Protein AF-A0A2D0HBJ2-F1 (afdb_monomer_lite)

Foldseek 3Di:
DPDDDADDPVCPDLVCLLVCLVPPPVLVVLLVVLVVLLVVLLVVLVVVLVCLLVPVPVVVSLVCCLVSQLVRRVVSVLDDSVLSSVLSVVLCCCCCVVPVQSVQCNHPNLLSSLVVLLVVLVVVVVVVVVVDDPDPPPSCPPPVLCLQCVVLVVVLVVLVVLLVVLVVVLVDLQCDPDQPQDPVRDGHGPLVVLVVLLVVLCVVLVVLVVLLCQQCDDLVRPNHLNVCVVVVHDCPVSVVSNVVSCVVNVVSVVVSVVSVVSCVVSVVSVVSSVVSVVVSVVSVVCSSVSSVVSSVPDDSVRSSVSVSVSSSVSSVVSVVVSSVVSSVVVSVVVSVCCVVPVQHPVNVVVVVVVVVVVVVVVCVVVVVD

Secondary structure (DSSP, 8-state):
--------TT--STTHHHHHHHT-HHHHHHHHHHHHHHHHHHHHHTHHHHTHHHH--HHHHHHHHHHHHHHHHGGG-SS-HHHHHHHHHHHHHIIIIIS-HHHHHHHHHHHHHHHHHHHHHHHHHHHHHSS-------GGGSTHHHHH-HHHHHHHHHHHHHHHHHHHHHHHHHH-SS--B-TTSPBPPHHHHHHHHHHHHHHHHHHHHHHHHHHT--TTSTTSHHHHHHHT---HHHHHHHHHHHHHHHHHHHHHHHHHHHTHHHHHHHHHHHHHHHHHHHHHHHHHHHHHHHHHH--HHHHHHHHHHHHHHHHHHHHHHHHHHHHHHHHHHHHHHHHHHSS-HHHHHHHHHHHHHHHHHHHHHTT--

Sequence (369 aa):
MEEYLDFQPMLTERAQIKQRIETDAGIVQQEEKLRQVTLNWWQEHQQRLIDLPKNKQLMKLRAEFLQTFEAAVRPIGLLDRFKTMGVIASWWEDAYEVSADLKRLANLGFKGLIDSWVDTIRDALEDTESKQSGNKFDALSHKIVPALVPQYLQQLEDAEADVATLEQEKEAFEQGEEGEASEDGEAVNFVKLLEEQLKELKYAIKDGQKRLKELLGTDRKKGSIKYENKQGNDTTDLEEELANLQSMVIPKEQEIAEIEVQLQPYKEILERLKEARKGVRELKGLLVKELEAASAALSEEKAQGLVLDLFKADLLMQLERYVSEHRQMVIAAVENWWDKYKVTLAEIEKEEEEVNLQLSELLKGLGYV

pLDDT: mean 87.63, std 11.97, range [42.53, 98.25]

Radius of gyration: 38.51 Å; chains: 1; bounding box: 93×40×119 Å

Structure (mmCIF, N/CA/C/O backbone):
data_AF-A0A2D0HBJ2-F1
#
_entry.id   AF-A0A2D0HBJ2-F1
#
loop_
_atom_site.group_PDB
_atom_site.id
_atom_site.type_symbol
_atom_site.label_atom_id
_atom_site.label_alt_id
_atom_site.label_comp_id
_atom_site.label_asym_id
_atom_site.label_entity_id
_atom_site.label_seq_id
_atom_site.pdbx_PDB_ins_code
_atom_site.Cartn_x
_atom_site.Cartn_y
_atom_site.Cartn_z
_atom_site.occupancy
_atom_site.B_iso_or_equiv
_atom_site.auth_seq_id
_atom_site.auth_comp_id
_atom_site.auth_asym_id
_atom_site.auth_atom_id
_atom_site.pdbx_PDB_model_num
ATOM 1 N N . MET A 1 1 ? -6.190 -9.639 55.473 1.00 44.44 1 MET A N 1
ATOM 2 C CA . MET A 1 1 ? -4.934 -9.780 54.719 1.00 44.44 1 MET A CA 1
ATOM 3 C C . MET A 1 1 ? -5.316 -9.540 53.284 1.00 44.44 1 MET A C 1
ATOM 5 O O . MET A 1 1 ? -6.087 -10.329 52.759 1.00 44.44 1 MET A O 1
ATOM 9 N N . GLU A 1 2 ? -4.945 -8.387 52.739 1.00 48.66 2 GLU A N 1
ATOM 10 C CA . GLU A 1 2 ? -5.097 -8.141 51.306 1.00 48.66 2 GLU A CA 1
ATOM 11 C C . GLU A 1 2 ? -4.221 -9.168 50.582 1.00 48.66 2 GLU A C 1
ATOM 13 O O . GLU A 1 2 ? -3.060 -9.359 50.947 1.00 48.66 2 GLU A O 1
ATOM 18 N N . GLU A 1 3 ? -4.813 -9.916 49.655 1.00 67.62 3 GLU A N 1
ATOM 19 C CA . GLU A 1 3 ? -4.094 -10.893 48.843 1.00 67.62 3 GLU A CA 1
ATOM 20 C C . GLU A 1 3 ? -3.167 -10.120 47.902 1.00 67.62 3 GLU A C 1
ATOM 22 O O . GLU A 1 3 ? -3.624 -9.446 46.978 1.00 67.62 3 GLU A O 1
ATOM 27 N N . TYR A 1 4 ? -1.863 -10.162 48.172 1.00 70.19 4 TYR A N 1
ATOM 28 C CA . TYR A 1 4 ? -0.863 -9.644 47.246 1.00 70.19 4 TYR A CA 1
ATOM 29 C C . TYR A 1 4 ? -0.948 -10.433 45.936 1.00 70.19 4 TYR A C 1
ATOM 31 O O . TYR A 1 4 ? -0.990 -11.664 45.945 1.00 70.19 4 TYR A O 1
ATOM 39 N N . LEU A 1 5 ? -0.993 -9.717 44.815 1.00 79.38 5 LEU A N 1
ATOM 40 C CA . LEU A 1 5 ? -0.961 -10.309 43.482 1.00 79.38 5 LEU A CA 1
ATOM 41 C C . LEU A 1 5 ? 0.490 -10.370 43.005 1.00 79.38 5 LEU A C 1
ATOM 43 O O . LEU A 1 5 ? 1.196 -9.365 43.075 1.00 79.38 5 LEU A O 1
ATOM 47 N N . ASP A 1 6 ? 0.906 -11.529 42.501 1.00 82.50 6 ASP A N 1
ATOM 48 C CA . ASP A 1 6 ? 2.220 -11.734 41.888 1.00 82.50 6 ASP A CA 1
ATOM 49 C C . ASP A 1 6 ? 2.081 -11.947 40.371 1.00 82.50 6 ASP A C 1
ATOM 51 O O . ASP A 1 6 ? 1.026 -12.356 39.868 1.00 82.50 6 ASP A O 1
ATOM 55 N N . PHE A 1 7 ? 3.149 -11.664 39.626 1.00 86.06 7 PHE A N 1
ATOM 56 C CA . PHE A 1 7 ? 3.221 -11.964 38.202 1.00 86.06 7 PHE A CA 1
ATOM 57 C C . PHE A 1 7 ? 3.172 -13.476 37.973 1.00 86.06 7 PHE A C 1
ATOM 59 O O . PHE A 1 7 ? 3.721 -14.265 38.739 1.00 86.06 7 PHE A O 1
ATOM 66 N N . GLN A 1 8 ? 2.543 -13.902 36.872 1.00 84.81 8 GLN A N 1
ATOM 67 C CA . GLN A 1 8 ? 2.523 -15.323 36.524 1.00 84.81 8 GLN A CA 1
ATOM 68 C C . GLN A 1 8 ? 3.963 -15.860 36.408 1.00 84.81 8 GLN A C 1
ATOM 70 O O . GLN A 1 8 ? 4.770 -15.232 35.724 1.00 84.81 8 GLN A O 1
ATOM 75 N N . PRO A 1 9 ? 4.285 -17.044 36.967 1.00 83.25 9 PRO A N 1
ATOM 76 C CA . PRO A 1 9 ? 5.650 -17.586 36.944 1.00 83.25 9 PRO A CA 1
ATOM 77 C C . PRO A 1 9 ? 6.238 -17.779 35.540 1.00 83.25 9 PRO A C 1
ATOM 79 O O . PRO A 1 9 ? 7.449 -17.783 35.365 1.00 83.25 9 PRO A O 1
ATOM 82 N N . MET A 1 10 ? 5.375 -17.939 34.531 1.00 83.19 10 MET A N 1
ATOM 83 C CA . MET A 1 10 ? 5.766 -18.055 33.122 1.00 83.19 10 MET A CA 1
ATOM 84 C C . MET A 1 10 ? 6.255 -16.738 32.508 1.00 83.19 10 MET A C 1
ATOM 86 O O . MET A 1 10 ? 6.841 -16.764 31.431 1.00 83.19 10 MET A O 1
ATOM 90 N N . LEU A 1 11 ? 5.983 -15.603 33.153 1.00 86.81 11 LEU A N 1
ATOM 91 C CA . LEU A 1 11 ? 6.491 -14.300 32.756 1.00 86.81 11 LEU A CA 1
ATOM 92 C C . LEU A 1 11 ? 7.841 -14.093 33.453 1.00 86.81 11 LEU A C 1
ATOM 94 O O . LEU A 1 11 ? 7.901 -13.749 34.640 1.00 86.81 11 LEU A O 1
ATOM 98 N N . THR A 1 12 ? 8.917 -14.366 32.718 1.00 85.75 12 THR A N 1
ATOM 99 C CA . THR A 1 12 ? 10.305 -14.296 33.195 1.00 85.75 12 THR A CA 1
ATOM 100 C C . THR A 1 12 ? 10.986 -12.995 32.796 1.00 85.75 12 THR A C 1
ATOM 102 O O . THR A 1 12 ? 11.863 -12.526 33.513 1.00 85.75 12 THR A O 1
ATOM 105 N N . GLU A 1 13 ? 10.565 -12.386 31.687 1.00 88.88 13 GLU A N 1
ATOM 106 C CA . GLU A 1 13 ? 11.179 -11.178 31.138 1.00 88.88 13 GLU A CA 1
ATOM 107 C C . GLU A 1 13 ? 10.135 -10.115 30.797 1.00 88.88 13 GLU A C 1
ATOM 109 O O . GLU A 1 13 ? 9.063 -10.415 30.268 1.00 88.88 13 GLU A O 1
ATOM 114 N N . ARG A 1 14 ? 10.496 -8.842 31.001 1.00 89.06 14 ARG A N 1
ATOM 115 C CA . ARG A 1 14 ? 9.661 -7.677 30.657 1.00 89.06 14 ARG A CA 1
ATOM 116 C C . ARG A 1 14 ? 9.180 -7.717 29.202 1.00 89.06 14 ARG A C 1
ATOM 118 O O . ARG A 1 14 ? 8.024 -7.418 28.924 1.00 89.06 14 ARG A O 1
ATOM 125 N N . ALA A 1 15 ? 10.049 -8.133 28.277 1.00 91.69 15 ALA A N 1
ATOM 126 C CA . ALA A 1 15 ? 9.755 -8.187 26.844 1.00 91.69 15 ALA A CA 1
ATOM 127 C C . ALA A 1 15 ? 8.590 -9.135 26.485 1.00 91.69 15 ALA A C 1
ATOM 129 O O . ALA A 1 15 ? 7.946 -8.957 25.452 1.00 91.69 15 ALA A O 1
ATOM 130 N N . GLN A 1 16 ? 8.276 -10.109 27.346 1.00 93.38 16 GLN A N 1
ATOM 131 C CA . GLN A 1 16 ? 7.192 -11.072 27.130 1.00 93.38 16 GLN A CA 1
ATOM 132 C C . GLN A 1 16 ? 5.798 -10.482 27.417 1.00 93.38 16 GLN A C 1
ATOM 134 O O . GLN A 1 16 ? 4.795 -11.034 26.959 1.00 93.38 16 GLN A O 1
ATOM 139 N N . ILE A 1 17 ? 5.713 -9.362 28.151 1.00 93.44 17 ILE A N 1
ATOM 140 C CA . ILE A 1 17 ? 4.445 -8.748 28.588 1.00 93.44 17 ILE A CA 1
ATOM 141 C C . ILE A 1 17 ? 3.575 -8.383 27.390 1.00 93.44 17 ILE A C 1
ATOM 143 O O . ILE A 1 17 ? 2.401 -8.754 27.343 1.00 93.44 17 ILE A O 1
ATOM 147 N N . LYS A 1 18 ? 4.164 -7.703 26.401 1.00 94.69 18 LYS A N 1
ATOM 148 C CA . LYS A 1 18 ? 3.466 -7.282 25.185 1.00 94.69 18 LYS A CA 1
ATOM 149 C C . LYS A 1 18 ? 2.805 -8.467 24.486 1.00 94.69 18 LYS A C 1
ATOM 151 O O . LYS A 1 18 ? 1.589 -8.478 24.318 1.00 94.69 18 LYS A O 1
ATOM 156 N N . GLN A 1 19 ? 3.596 -9.482 24.139 1.00 94.75 19 GLN A N 1
ATOM 157 C CA . GLN A 1 19 ? 3.098 -10.653 23.422 1.00 94.75 19 GLN A CA 1
ATOM 158 C C . GLN A 1 19 ? 2.016 -11.383 24.226 1.00 94.75 19 GLN A C 1
ATOM 160 O O . GLN A 1 19 ? 1.032 -11.850 23.655 1.00 94.75 19 GLN A O 1
ATOM 165 N N . ARG A 1 20 ? 2.164 -11.472 25.552 1.00 93.56 20 ARG A N 1
ATOM 166 C CA . ARG A 1 20 ? 1.186 -12.148 26.410 1.00 93.56 20 ARG A CA 1
ATOM 167 C C . ARG A 1 20 ? -0.155 -11.423 26.455 1.00 93.56 20 ARG A C 1
ATOM 169 O O . ARG A 1 20 ? -1.180 -12.090 26.434 1.00 93.56 20 ARG A O 1
ATOM 176 N N . ILE A 1 21 ? -0.147 -10.092 26.498 1.00 93.75 21 ILE A N 1
ATOM 177 C CA . ILE A 1 21 ? -1.365 -9.272 26.457 1.00 93.75 21 ILE A CA 1
ATOM 178 C C . ILE A 1 21 ? -2.016 -9.361 25.073 1.00 93.75 21 ILE A C 1
ATOM 180 O O . ILE A 1 21 ? -3.213 -9.597 24.972 1.00 93.75 21 ILE A O 1
ATOM 184 N N . GLU A 1 22 ? -1.234 -9.231 24.000 1.00 94.19 22 GLU A N 1
ATOM 185 C CA . GLU A 1 22 ? -1.749 -9.273 22.622 1.00 94.19 22 GLU A CA 1
ATOM 186 C C . GLU A 1 22 ? -2.335 -10.642 22.237 1.00 94.19 22 GLU A C 1
ATOM 188 O O . GLU A 1 22 ? -3.224 -10.715 21.394 1.00 94.19 22 GLU A O 1
ATOM 193 N N . THR A 1 23 ? -1.864 -11.726 22.859 1.00 94.44 23 THR A N 1
ATOM 194 C CA . THR A 1 23 ? -2.347 -13.096 22.602 1.00 94.44 23 THR A CA 1
ATOM 195 C C . THR A 1 23 ? -3.328 -13.613 23.655 1.00 94.44 23 THR A C 1
ATOM 197 O O . THR A 1 23 ? -3.793 -14.750 23.547 1.00 94.44 23 THR A O 1
ATOM 200 N N . ASP A 1 24 ? -3.664 -12.808 24.667 1.00 95.06 24 ASP A N 1
ATOM 201 C CA . ASP A 1 24 ? -4.599 -13.222 25.707 1.00 95.06 24 ASP A CA 1
ATOM 202 C C . ASP A 1 24 ? -5.999 -13.451 25.119 1.00 95.06 24 ASP A C 1
ATOM 204 O O . ASP A 1 24 ? -6.593 -12.579 24.480 1.00 95.06 24 ASP A O 1
ATOM 208 N N . ALA A 1 25 ? -6.554 -14.638 25.362 1.00 95.25 25 ALA A N 1
ATOM 209 C CA . ALA A 1 25 ? -7.838 -15.032 24.794 1.00 95.25 25 ALA A CA 1
ATOM 210 C C . ALA A 1 25 ? -8.995 -14.138 25.269 1.00 95.25 25 ALA A C 1
ATOM 212 O O . ALA A 1 25 ? -9.945 -13.930 24.516 1.00 95.25 25 ALA A O 1
ATOM 213 N N . GLY A 1 26 ? -8.937 -13.615 26.498 1.00 94.62 26 GLY A N 1
ATOM 214 C CA . GLY A 1 26 ? -9.951 -12.711 27.033 1.00 94.62 26 GLY A CA 1
ATOM 215 C C . GLY A 1 26 ? -9.921 -11.353 26.340 1.00 94.62 26 GLY A C 1
ATOM 216 O O . GLY A 1 26 ? -10.978 -10.837 25.971 1.00 94.62 26 GLY A O 1
ATOM 217 N N . ILE A 1 27 ? -8.722 -10.816 26.102 1.00 93.88 27 ILE A N 1
ATOM 218 C CA . ILE A 1 27 ? -8.522 -9.558 25.369 1.00 93.88 27 ILE A CA 1
ATOM 219 C C . ILE A 1 27 ? -9.000 -9.701 23.924 1.00 93.88 27 ILE A C 1
ATOM 221 O O . ILE A 1 27 ? -9.873 -8.942 23.502 1.00 93.88 27 ILE A O 1
ATOM 225 N N . VAL A 1 28 ? -8.534 -10.727 23.206 1.00 95.00 28 VAL A N 1
ATOM 226 C CA . VAL A 1 28 ? -8.941 -10.989 21.815 1.00 95.00 28 VAL A CA 1
ATOM 227 C C . VAL A 1 28 ? -10.460 -11.159 21.701 1.00 95.00 28 VAL A C 1
ATOM 229 O O . VAL A 1 28 ? -11.094 -10.583 20.818 1.00 95.00 28 VAL A O 1
ATOM 232 N N . GLN A 1 29 ? -11.088 -11.900 22.621 1.00 96.00 29 GLN A N 1
ATOM 233 C CA . GLN A 1 29 ? -12.547 -12.052 22.633 1.00 96.00 29 GLN A CA 1
ATOM 234 C C . GLN A 1 29 ? -13.280 -10.734 22.899 1.00 96.00 29 GLN A C 1
ATOM 236 O O . GLN A 1 29 ? -14.371 -10.529 22.365 1.00 96.00 29 GLN A O 1
ATOM 241 N N . GLN A 1 30 ? -12.741 -9.857 23.745 1.00 95.06 30 GLN A N 1
ATOM 242 C CA . GLN A 1 30 ? -13.386 -8.587 24.065 1.00 95.06 30 GLN A CA 1
ATOM 243 C C . GLN A 1 30 ? -13.266 -7.578 22.917 1.00 95.06 30 GLN A C 1
ATOM 245 O O . GLN A 1 30 ? -14.249 -6.902 22.604 1.00 95.06 30 GLN A O 1
ATOM 250 N N . GLU A 1 31 ? -12.107 -7.519 22.259 1.00 95.69 31 GLU A N 1
ATOM 251 C CA . GLU A 1 31 ? -11.900 -6.729 21.040 1.00 95.69 31 GLU A CA 1
ATOM 252 C C . GLU A 1 31 ? -12.818 -7.216 19.904 1.00 95.69 31 GLU A C 1
ATOM 254 O O . GLU A 1 31 ? -13.505 -6.410 19.272 1.00 95.69 31 GLU A O 1
ATOM 259 N N . GLU A 1 32 ? -12.959 -8.534 19.714 1.00 96.31 32 GLU A N 1
ATOM 260 C CA . GLU A 1 32 ? -13.871 -9.078 18.700 1.00 96.31 32 GLU A CA 1
ATOM 261 C C . GLU A 1 32 ? -15.344 -8.776 19.016 1.00 96.31 32 GLU A C 1
ATOM 263 O O . GLU A 1 32 ? -16.110 -8.420 18.121 1.00 96.31 32 GLU A O 1
ATOM 268 N N . LYS A 1 33 ? -15.768 -8.832 20.287 1.00 96.88 33 LYS A N 1
ATOM 269 C CA . LYS A 1 33 ? -17.130 -8.413 20.674 1.00 96.88 33 LYS A CA 1
ATOM 270 C C . LYS A 1 33 ? -17.392 -6.950 20.324 1.00 96.88 33 LYS A C 1
ATOM 272 O O . LYS A 1 33 ? -18.461 -6.638 19.797 1.00 96.88 33 LYS A O 1
ATOM 277 N N . LEU A 1 34 ? -16.435 -6.062 20.599 1.00 96.88 34 LEU A N 1
ATOM 278 C CA . LEU A 1 34 ? -16.537 -4.645 20.249 1.00 96.88 34 LEU A CA 1
ATOM 279 C C . LEU A 1 34 ? -16.689 -4.454 18.733 1.00 96.88 34 LEU A C 1
ATOM 281 O O . LEU A 1 34 ? -17.550 -3.693 18.275 1.00 96.88 34 LEU A O 1
ATOM 285 N N . ARG A 1 35 ? -15.885 -5.184 17.957 1.00 97.06 35 ARG A N 1
ATOM 286 C CA . ARG A 1 35 ? -15.954 -5.186 16.497 1.00 97.06 35 ARG A CA 1
ATOM 287 C C . ARG A 1 35 ? -17.319 -5.663 16.000 1.00 97.06 35 ARG A C 1
ATOM 289 O O . ARG A 1 35 ? -17.932 -4.985 15.180 1.00 97.06 35 ARG A O 1
ATOM 296 N N . GLN A 1 36 ? -17.837 -6.772 16.526 1.00 97.94 36 GLN A N 1
ATOM 297 C CA . GLN A 1 36 ? -19.144 -7.314 16.134 1.00 97.94 36 GLN A CA 1
ATOM 298 C C . GLN A 1 36 ? -20.302 -6.367 16.466 1.00 97.94 36 GLN A C 1
ATOM 300 O O . GLN A 1 36 ? -21.176 -6.151 15.627 1.00 97.94 36 GLN A O 1
ATOM 305 N N . VAL A 1 37 ? -20.296 -5.740 17.646 1.00 98.00 37 VAL A N 1
ATOM 306 C CA . VAL A 1 37 ? -21.299 -4.720 17.995 1.00 98.00 37 VAL A CA 1
ATOM 307 C C . VAL A 1 37 ? -21.245 -3.537 17.032 1.00 98.00 37 VAL A C 1
ATOM 309 O O . VAL A 1 37 ? -22.289 -3.083 16.571 1.00 98.00 37 VAL A O 1
ATOM 312 N N . THR A 1 38 ? -20.046 -3.082 16.668 1.00 97.88 38 THR A N 1
ATOM 313 C CA . THR A 1 38 ? -19.875 -1.996 15.694 1.00 97.88 38 THR A CA 1
ATOM 314 C C . THR A 1 38 ? -20.401 -2.380 14.308 1.00 97.88 38 THR A C 1
ATOM 316 O O . THR A 1 38 ? -21.080 -1.584 13.660 1.00 97.88 38 THR A O 1
ATOM 319 N N . LEU A 1 39 ? -20.141 -3.611 13.858 1.00 98.19 39 LEU A N 1
ATOM 320 C CA . 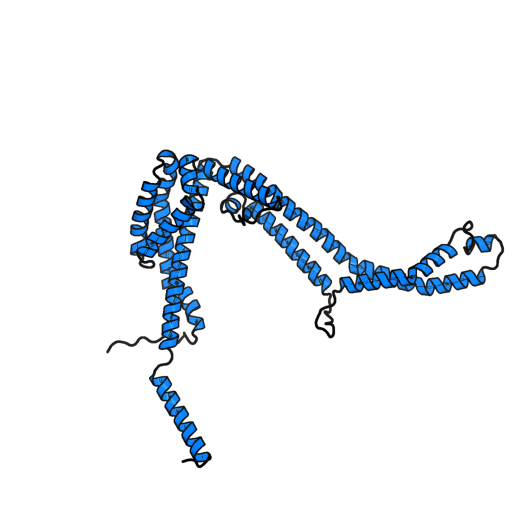LEU A 1 39 ? -20.652 -4.129 12.588 1.00 98.19 39 LEU A CA 1
ATOM 321 C C . LEU A 1 39 ? -22.181 -4.205 12.570 1.00 98.19 39 LEU A C 1
ATOM 323 O O . LEU A 1 39 ? -22.792 -3.789 11.586 1.00 98.19 39 LEU A O 1
ATOM 327 N N . ASN A 1 40 ? -22.793 -4.703 13.644 1.00 98.19 40 ASN A N 1
ATOM 328 C CA . ASN A 1 40 ? -24.248 -4.785 13.767 1.00 98.19 40 ASN A CA 1
ATOM 329 C C . ASN A 1 40 ? -24.878 -3.390 13.785 1.00 98.19 40 ASN A C 1
ATOM 331 O O . ASN A 1 40 ? -25.806 -3.128 13.021 1.00 98.19 40 ASN A O 1
ATOM 335 N N . TRP A 1 41 ? -24.309 -2.469 14.567 1.00 98.19 41 TRP A N 1
ATOM 336 C CA . TRP A 1 41 ? -24.737 -1.072 14.587 1.00 98.19 41 TRP A CA 1
ATOM 337 C C . TRP A 1 41 ? -24.662 -0.440 13.190 1.00 98.19 41 TRP A C 1
ATOM 339 O O . TRP A 1 41 ? -25.614 0.195 12.740 1.00 98.19 41 TRP A O 1
ATOM 349 N N . TRP A 1 42 ? -23.573 -0.668 12.448 1.00 98.25 42 TRP A N 1
ATOM 350 C CA . TRP A 1 42 ? -23.460 -0.168 11.077 1.00 98.25 42 TRP A CA 1
ATOM 351 C C . TRP A 1 42 ? -24.591 -0.688 10.183 1.00 98.25 42 TRP A C 1
ATOM 353 O O . TRP A 1 42 ? -25.216 0.091 9.464 1.00 98.25 42 TRP A O 1
ATOM 363 N N . GLN A 1 43 ? -24.882 -1.993 10.244 1.00 97.81 43 GLN A N 1
ATOM 364 C CA . GLN A 1 43 ? -25.945 -2.596 9.436 1.00 97.81 43 GLN A CA 1
ATOM 365 C C . GLN A 1 43 ? -27.316 -1.973 9.723 1.00 97.81 43 GLN A C 1
ATOM 367 O O . GLN A 1 43 ? -28.077 -1.729 8.786 1.00 97.81 43 GLN A O 1
ATOM 372 N N . GLU A 1 44 ? -27.606 -1.677 10.990 1.00 97.69 44 GLU A N 1
ATOM 373 C CA . GLU A 1 44 ? -28.858 -1.049 11.424 1.00 97.69 44 GLU A CA 1
ATOM 374 C C . GLU A 1 44 ? -28.968 0.425 10.996 1.00 97.69 44 GLU A C 1
ATOM 376 O O . GLU A 1 44 ? -30.054 0.893 10.647 1.00 97.69 44 GLU A O 1
ATOM 381 N N . HIS A 1 45 ? -27.855 1.167 10.985 1.00 96.94 45 HIS A N 1
ATOM 382 C CA . HIS A 1 45 ? -27.865 2.624 10.815 1.00 96.94 45 HIS A CA 1
ATOM 383 C C . HIS A 1 45 ? -27.456 3.128 9.420 1.00 96.94 45 HIS A C 1
ATOM 385 O O . HIS A 1 45 ? -27.762 4.277 9.083 1.00 96.94 45 HIS A O 1
ATOM 391 N N . GLN A 1 46 ? -26.850 2.298 8.562 1.00 96.62 46 GLN A N 1
ATOM 392 C CA . GLN A 1 46 ? -26.416 2.696 7.209 1.00 96.62 46 GLN A CA 1
ATOM 393 C C . GLN A 1 46 ? -27.552 3.240 6.326 1.00 96.62 46 GLN A C 1
ATOM 395 O O . GLN A 1 46 ? -27.316 4.075 5.453 1.00 96.62 46 GLN A O 1
ATOM 400 N N . GLN A 1 47 ? -28.807 2.854 6.585 1.00 97.00 47 GLN A N 1
ATOM 401 C CA . GLN A 1 47 ? -29.968 3.387 5.863 1.00 97.00 47 GLN A CA 1
ATOM 402 C C . GLN A 1 47 ? -30.077 4.917 5.976 1.00 97.00 47 GLN A C 1
ATOM 404 O O . GLN A 1 47 ? -30.541 5.587 5.054 1.00 97.00 47 GLN A O 1
ATOM 409 N N . ARG A 1 48 ? -29.581 5.506 7.071 1.00 96.00 48 ARG A N 1
ATOM 410 C CA . ARG A 1 48 ? -29.535 6.964 7.235 1.00 96.00 48 ARG A CA 1
ATOM 411 C C . ARG A 1 48 ? -28.588 7.644 6.246 1.00 96.00 48 ARG A C 1
ATOM 413 O O . ARG A 1 48 ? -28.885 8.754 5.810 1.00 96.00 48 ARG A O 1
ATOM 420 N N . LEU A 1 49 ? -27.494 6.977 5.871 1.00 95.88 49 LEU A N 1
ATOM 421 C CA . LEU A 1 49 ? -26.587 7.426 4.811 1.00 95.88 49 LEU A CA 1
ATOM 422 C C . LEU A 1 49 ? -27.231 7.254 3.431 1.00 95.88 49 LEU A C 1
ATOM 424 O O . LEU A 1 49 ? -27.122 8.150 2.601 1.00 95.88 49 LEU A O 1
ATOM 428 N N . ILE A 1 50 ? -27.969 6.160 3.210 1.00 97.06 50 ILE A N 1
ATOM 429 C CA . ILE A 1 50 ? -28.721 5.919 1.963 1.00 97.06 50 ILE A CA 1
ATOM 430 C C . ILE A 1 50 ? -29.745 7.027 1.697 1.00 97.06 50 ILE A C 1
ATOM 432 O O . ILE A 1 50 ? -29.910 7.476 0.564 1.00 97.06 50 ILE A O 1
ATOM 436 N N . ASP A 1 51 ? -30.425 7.507 2.736 1.00 96.75 51 ASP A N 1
ATOM 437 C CA . ASP A 1 51 ? -31.426 8.566 2.598 1.00 96.75 51 ASP A CA 1
ATOM 438 C C . ASP A 1 51 ? -30.839 9.986 2.635 1.00 96.75 51 ASP A C 1
ATOM 440 O O . ASP A 1 51 ? -31.562 10.960 2.392 1.00 96.75 51 ASP A O 1
ATOM 444 N N . LEU A 1 52 ? -29.534 10.127 2.892 1.00 95.69 52 LEU A N 1
ATOM 445 C CA . LEU A 1 52 ? -28.859 11.419 3.001 1.00 95.69 52 LEU A CA 1
ATOM 446 C C . LEU A 1 52 ? -28.965 12.277 1.726 1.00 95.69 52 LEU A C 1
ATOM 448 O O . LEU A 1 52 ? -29.298 13.457 1.868 1.00 95.69 52 LEU A O 1
ATOM 452 N N . PRO A 1 53 ? -28.787 11.745 0.495 1.00 96.38 53 PRO A N 1
ATOM 453 C CA . PRO A 1 53 ? -28.972 12.536 -0.726 1.00 96.38 53 PRO A CA 1
ATOM 454 C C . PRO A 1 53 ? -30.401 13.086 -0.880 1.00 96.38 53 PRO A C 1
ATOM 456 O O . PRO A 1 53 ? -30.612 14.130 -1.496 1.00 96.38 53 PRO A O 1
ATOM 459 N N . LYS A 1 54 ? -31.399 12.407 -0.291 1.00 95.44 54 LYS A N 1
ATOM 460 C CA . LYS A 1 54 ? -32.815 12.802 -0.364 1.00 95.44 54 LYS A CA 1
ATOM 461 C C . LYS A 1 54 ? -33.156 13.895 0.647 1.00 95.44 54 LYS A C 1
ATOM 463 O O . LYS A 1 54 ? -33.876 14.834 0.321 1.00 95.44 54 LYS A O 1
ATOM 468 N N . ASN A 1 55 ? -32.684 13.754 1.887 1.00 95.06 55 ASN A N 1
ATOM 469 C CA . ASN A 1 55 ? -33.103 14.614 2.998 1.00 95.06 55 ASN A CA 1
ATOM 470 C C . ASN A 1 55 ? -32.115 15.754 3.309 1.00 95.06 55 ASN A C 1
ATOM 472 O O . ASN A 1 55 ? -32.524 16.765 3.880 1.00 95.06 55 ASN A O 1
ATOM 476 N N . LYS A 1 56 ? -30.836 15.605 2.934 1.00 93.06 56 LYS A N 1
ATOM 477 C CA . LYS A 1 56 ? -29.731 16.552 3.171 1.00 93.06 56 LYS A CA 1
ATOM 478 C C . LYS A 1 56 ? -29.508 16.922 4.647 1.00 93.06 56 LYS A C 1
ATOM 480 O O . LYS A 1 56 ? -28.895 17.942 4.959 1.00 93.06 56 LYS A O 1
ATOM 485 N N . GLN A 1 57 ? -29.981 16.098 5.583 1.00 93.62 57 GLN A N 1
ATOM 486 C CA . GLN A 1 57 ? -29.960 16.374 7.024 1.00 93.62 57 GLN A CA 1
ATOM 487 C C . GLN A 1 57 ? -28.639 15.937 7.682 1.00 93.62 57 GLN A C 1
ATOM 489 O O . GLN A 1 57 ? -28.639 15.160 8.634 1.00 93.62 57 GLN A O 1
ATOM 494 N N . LEU A 1 58 ? -27.507 16.469 7.210 1.00 92.25 58 LEU A N 1
ATOM 495 C CA . LEU A 1 58 ? -26.160 16.103 7.681 1.00 92.25 58 LEU A CA 1
ATOM 496 C C . LEU A 1 58 ? -25.979 16.245 9.200 1.00 92.25 58 LEU A C 1
ATOM 498 O O . LEU A 1 58 ? -25.528 15.321 9.864 1.00 92.25 58 LEU A O 1
ATOM 502 N N . MET A 1 59 ? -26.372 17.377 9.785 1.00 92.50 59 MET A N 1
ATOM 503 C CA . MET A 1 59 ? -26.160 17.596 11.225 1.00 92.50 59 MET A CA 1
ATOM 504 C C . MET A 1 59 ? -27.074 16.730 12.096 1.00 92.50 59 MET A C 1
ATOM 506 O O . MET A 1 59 ? -26.699 16.354 13.205 1.00 92.50 59 MET A O 1
ATOM 510 N N . LYS A 1 60 ? -28.249 16.356 11.577 1.00 94.81 60 LYS A N 1
ATOM 511 C CA . LYS A 1 60 ? -29.132 15.396 12.244 1.00 94.81 60 LYS A CA 1
ATOM 512 C C . LYS A 1 60 ? -28.530 13.992 12.206 1.00 94.81 60 LYS A C 1
ATOM 514 O O . LYS A 1 60 ? -28.517 13.329 13.235 1.00 94.81 60 LYS A O 1
ATOM 519 N N . LEU A 1 61 ? -27.987 13.588 11.053 1.00 94.75 61 LEU A N 1
ATOM 520 C CA . LEU A 1 61 ? -27.248 12.335 10.900 1.00 94.75 61 LEU A CA 1
ATOM 521 C C . LEU A 1 61 ? -26.076 12.267 11.889 1.00 94.75 61 LEU A C 1
ATOM 523 O O . LEU A 1 61 ? -25.950 11.279 12.604 1.00 94.75 61 LEU A O 1
ATOM 527 N N . ARG A 1 62 ? -25.277 13.339 11.994 1.00 94.50 62 ARG A N 1
ATOM 528 C CA . ARG A 1 62 ? -24.162 13.427 12.952 1.00 94.50 62 ARG A CA 1
ATOM 529 C C . ARG A 1 62 ? -24.620 13.205 14.390 1.00 94.50 62 ARG A C 1
ATOM 531 O O . ARG A 1 62 ? -24.020 12.410 15.106 1.00 94.50 62 ARG A O 1
ATOM 538 N N . ALA A 1 63 ? -25.665 13.917 14.812 1.00 95.06 63 ALA A N 1
ATOM 539 C CA . ALA A 1 63 ? -26.192 13.808 16.169 1.00 95.06 63 ALA A CA 1
ATOM 540 C C . ALA A 1 63 ? -26.717 12.392 16.465 1.00 95.06 63 ALA A C 1
ATOM 542 O O . ALA A 1 63 ? -26.414 11.837 17.520 1.00 95.06 63 ALA A O 1
ATOM 543 N N . GLU A 1 64 ? -27.451 11.793 15.521 1.00 95.94 64 GLU A N 1
ATOM 544 C CA . GLU A 1 64 ? -27.971 10.427 15.645 1.00 95.94 64 GLU A CA 1
ATOM 545 C C . GLU A 1 64 ? -26.835 9.399 15.722 1.00 95.94 64 GLU A C 1
ATOM 547 O O . GLU A 1 64 ? -26.866 8.525 16.588 1.00 95.94 64 GLU A O 1
ATOM 552 N N . PHE A 1 65 ? -25.802 9.525 14.884 1.00 95.94 65 PHE A N 1
ATOM 553 C CA . PHE A 1 65 ? -24.662 8.605 14.879 1.00 95.94 65 PHE A CA 1
ATOM 554 C C . PHE A 1 65 ? -23.867 8.682 16.186 1.00 95.94 65 PHE A C 1
ATOM 556 O O . PHE A 1 65 ? -23.599 7.647 16.787 1.00 95.94 65 PHE A O 1
ATOM 563 N N . LEU A 1 66 ? -23.566 9.888 16.682 1.00 94.50 66 LEU A N 1
ATOM 564 C CA . LEU A 1 66 ? -22.875 10.069 17.966 1.00 94.50 66 LEU A CA 1
ATOM 565 C C . LEU A 1 66 ? -23.647 9.440 19.133 1.00 94.50 66 LEU A C 1
ATOM 567 O O . LEU A 1 66 ? -23.055 8.771 19.977 1.00 94.50 66 LEU A O 1
ATOM 571 N N . GLN A 1 67 ? -24.964 9.652 19.183 1.00 95.25 67 GLN A N 1
ATOM 572 C CA . GLN A 1 67 ? -25.800 9.161 20.276 1.00 95.25 67 GLN A CA 1
ATOM 573 C C . GLN A 1 67 ? -25.981 7.639 20.231 1.00 95.25 67 GLN A C 1
ATOM 575 O O . GLN A 1 67 ? -25.849 6.963 21.249 1.00 95.25 67 GLN A O 1
ATOM 580 N N . THR A 1 68 ? -26.326 7.096 19.065 1.00 96.69 68 THR A N 1
ATOM 581 C CA . THR A 1 68 ? -26.677 5.675 18.930 1.00 96.69 68 THR A CA 1
ATOM 582 C C . THR A 1 68 ? -25.447 4.777 18.995 1.00 96.69 68 THR A C 1
ATOM 584 O O . THR A 1 68 ? -25.517 3.710 19.601 1.00 96.69 68 THR A O 1
ATOM 587 N N . PHE A 1 69 ? -24.309 5.229 18.461 1.00 96.56 69 PHE A N 1
ATOM 588 C CA . PHE A 1 69 ? -23.054 4.490 18.560 1.00 96.56 69 PHE A CA 1
ATOM 589 C C . PHE A 1 69 ? -22.563 4.393 20.008 1.00 96.56 69 PHE A C 1
ATOM 591 O O . PHE A 1 69 ? -22.198 3.309 20.459 1.00 96.56 69 PHE A O 1
ATOM 598 N N . GLU A 1 70 ? -22.611 5.496 20.770 1.00 94.31 70 GLU A N 1
ATOM 599 C CA . GLU A 1 70 ? -22.244 5.475 22.194 1.00 94.31 70 GLU A CA 1
ATOM 600 C C . GLU A 1 70 ? -23.128 4.512 22.984 1.00 94.31 70 GLU A C 1
ATOM 602 O O . GLU A 1 70 ? -22.608 3.701 23.749 1.00 94.31 70 GLU A O 1
ATOM 607 N N . ALA A 1 71 ? -24.440 4.539 22.748 1.00 95.00 71 ALA A N 1
ATOM 608 C CA . ALA A 1 71 ? -25.375 3.631 23.400 1.00 95.00 71 ALA A CA 1
ATOM 609 C C . ALA A 1 71 ? -25.098 2.151 23.074 1.00 95.00 71 ALA A C 1
ATOM 611 O O . ALA A 1 71 ? -25.230 1.303 23.957 1.00 95.00 71 ALA A O 1
ATOM 612 N N . ALA A 1 72 ? -24.699 1.843 21.835 1.00 95.75 72 ALA A N 1
ATOM 613 C CA . ALA A 1 72 ? -24.417 0.479 21.391 1.00 95.75 72 ALA A CA 1
ATOM 614 C C . ALA A 1 72 ? -23.081 -0.058 21.927 1.00 95.75 72 ALA A C 1
ATOM 616 O O . ALA A 1 72 ? -23.013 -1.195 22.389 1.00 95.75 72 ALA A O 1
ATOM 617 N N . VAL A 1 73 ? -22.020 0.752 21.884 1.00 94.00 73 VAL A N 1
ATOM 618 C CA . VAL A 1 73 ? -20.647 0.317 22.188 1.00 94.00 73 VAL A CA 1
ATOM 619 C C . VAL A 1 73 ? -20.320 0.367 23.680 1.00 94.00 73 VAL A C 1
ATOM 621 O O . VAL A 1 73 ? -19.616 -0.507 24.190 1.00 94.00 73 VAL A O 1
ATOM 624 N N . ARG A 1 74 ? -20.853 1.346 24.417 1.00 90.56 74 ARG A N 1
ATOM 625 C CA . ARG A 1 74 ? -20.540 1.550 25.841 1.00 90.56 74 ARG A CA 1
ATOM 626 C C . ARG A 1 74 ? -20.718 0.310 26.733 1.00 90.56 74 ARG A C 1
ATOM 628 O O . ARG A 1 74 ? -19.874 0.122 27.609 1.00 90.56 74 ARG A O 1
ATOM 635 N N . PRO A 1 75 ? -21.743 -0.548 26.555 1.00 93.81 75 PRO A N 1
ATOM 636 C CA . PRO A 1 75 ? -21.900 -1.764 27.355 1.00 93.81 75 PRO A CA 1
ATOM 637 C C . PRO A 1 75 ? -20.731 -2.755 27.253 1.00 93.81 75 PRO A C 1
ATOM 639 O O . PRO A 1 75 ? -20.576 -3.586 28.143 1.00 93.81 75 PRO A O 1
ATOM 642 N N . ILE A 1 76 ? -19.901 -2.675 26.205 1.00 93.75 76 ILE A N 1
ATOM 643 C CA . ILE A 1 76 ? -18.721 -3.536 26.047 1.00 93.75 76 ILE A CA 1
ATOM 644 C C . ILE A 1 76 ? -17.615 -3.172 27.046 1.00 93.75 76 ILE A C 1
ATOM 646 O O . ILE A 1 76 ? -16.836 -4.036 27.440 1.00 93.75 76 ILE A O 1
ATOM 650 N N . GLY A 1 77 ? -17.539 -1.912 27.479 1.00 90.44 77 GLY A N 1
ATOM 651 C CA . GLY A 1 77 ? -16.628 -1.479 28.542 1.00 90.44 77 GLY A CA 1
ATOM 652 C C . GLY A 1 77 ? -15.135 -1.465 28.189 1.00 90.44 77 GLY A C 1
ATOM 653 O O . GLY A 1 77 ? -14.333 -1.163 29.066 1.00 90.44 77 GLY A O 1
ATOM 654 N N . LEU A 1 78 ? -14.753 -1.762 26.939 1.00 91.25 78 LEU A N 1
ATOM 655 C CA . LEU A 1 78 ? -13.355 -1.692 26.485 1.00 91.25 78 LEU A CA 1
ATOM 656 C C . LEU A 1 78 ? -12.892 -0.241 26.284 1.00 91.25 78 LEU A C 1
ATOM 658 O O . LEU A 1 78 ? -11.781 0.125 26.645 1.00 91.25 78 LEU A O 1
ATOM 662 N N . LEU A 1 79 ? -13.754 0.594 25.704 1.00 92.31 79 LEU A N 1
ATOM 663 C CA . LEU A 1 79 ? -13.502 2.017 25.508 1.00 92.31 79 LEU A CA 1
ATOM 664 C C . LEU A 1 79 ? -14.385 2.819 26.462 1.00 92.31 79 LEU A C 1
ATOM 666 O O . LEU A 1 79 ? -15.570 2.526 26.630 1.00 92.31 79 LEU A O 1
ATOM 670 N N . ASP A 1 80 ? -13.816 3.858 27.073 1.00 89.50 80 ASP A N 1
ATOM 671 C CA . ASP A 1 80 ? -14.601 4.793 27.870 1.00 89.50 80 ASP A CA 1
ATOM 672 C C . ASP A 1 80 ? -15.545 5.633 26.985 1.00 89.50 80 ASP A C 1
ATOM 674 O O . ASP A 1 80 ? -15.511 5.600 25.747 1.00 89.50 80 ASP A O 1
ATOM 678 N N . ARG A 1 81 ? -16.415 6.410 27.635 1.00 88.69 81 ARG A N 1
ATOM 679 C CA . ARG A 1 81 ? -17.399 7.253 26.947 1.00 88.69 81 ARG A CA 1
ATOM 680 C C . ARG A 1 81 ? -16.745 8.256 25.989 1.00 88.69 81 ARG A C 1
ATOM 682 O O . ARG A 1 81 ? -17.277 8.492 24.908 1.00 88.69 81 ARG A O 1
ATOM 689 N N . PHE A 1 82 ? -15.625 8.861 26.379 1.00 90.88 82 PHE A N 1
ATOM 690 C CA . PHE A 1 82 ? -14.948 9.872 25.570 1.00 90.88 82 PHE A CA 1
ATOM 691 C C . PHE A 1 82 ? -14.296 9.242 24.344 1.00 90.88 82 PHE A C 1
ATOM 693 O O . PHE A 1 82 ? -14.484 9.752 23.242 1.00 90.88 82 PHE A O 1
ATOM 700 N N . LYS A 1 83 ? -13.620 8.101 24.506 1.00 93.00 83 LYS A N 1
ATOM 701 C CA . LYS A 1 83 ? -13.035 7.338 23.395 1.00 93.00 83 LYS A CA 1
ATOM 702 C C . LYS A 1 83 ? -14.103 6.851 22.419 1.00 93.00 83 LYS A C 1
ATOM 704 O O . LYS A 1 83 ? -13.943 7.016 21.217 1.00 93.00 83 LYS A O 1
ATOM 709 N N . THR A 1 84 ? -15.228 6.346 22.926 1.00 92.50 84 THR A N 1
ATOM 710 C CA . THR A 1 84 ? -16.347 5.886 22.086 1.00 92.50 84 THR A CA 1
ATOM 711 C C . THR A 1 84 ? -16.926 7.018 21.232 1.00 92.50 84 THR A C 1
ATOM 713 O O . THR A 1 84 ? -17.131 6.846 20.033 1.00 92.50 84 THR A O 1
ATOM 716 N N . MET A 1 85 ? -17.152 8.201 21.818 1.00 90.44 85 MET A N 1
ATOM 717 C CA . MET A 1 85 ? -17.582 9.379 21.051 1.00 90.44 85 MET A CA 1
ATOM 718 C C . MET A 1 85 ? -16.490 9.863 20.085 1.00 90.44 85 MET A C 1
ATOM 720 O O . MET A 1 85 ? -16.808 10.312 18.985 1.00 90.44 85 MET A O 1
ATOM 724 N N . GLY A 1 86 ? -15.220 9.744 20.483 1.00 94.31 86 GLY A N 1
ATOM 725 C CA . GLY A 1 86 ? -14.051 10.076 19.673 1.00 94.31 86 GLY A CA 1
ATOM 726 C C . GLY A 1 86 ? -13.999 9.307 18.354 1.00 94.31 86 GLY A C 1
ATOM 727 O O . GLY A 1 86 ? -13.808 9.930 17.318 1.00 94.31 86 GLY A O 1
ATOM 728 N N . VAL A 1 87 ? -14.285 7.999 18.364 1.00 95.00 87 VAL A N 1
ATOM 729 C CA . VAL A 1 87 ? -14.319 7.159 17.148 1.00 95.00 87 VAL A CA 1
ATOM 730 C C . VAL A 1 87 ? -15.230 7.759 16.069 1.00 95.00 87 VAL A C 1
ATOM 732 O O . VAL A 1 87 ? -14.793 7.993 14.944 1.00 95.00 87 VAL A O 1
ATOM 735 N N . ILE A 1 88 ? -16.488 8.060 16.411 1.00 94.50 88 ILE A N 1
ATOM 736 C CA . ILE A 1 88 ? -17.451 8.640 15.459 1.00 94.50 88 ILE A CA 1
ATOM 737 C C . ILE A 1 88 ? -17.108 10.089 15.122 1.00 94.50 88 ILE A C 1
ATOM 739 O O . ILE A 1 88 ? -17.335 10.529 13.994 1.00 94.50 88 ILE A O 1
ATOM 743 N N . ALA A 1 89 ? -16.583 10.850 16.085 1.00 93.06 89 ALA A N 1
ATOM 744 C CA . ALA A 1 89 ? -16.167 12.222 15.842 1.00 93.06 89 ALA A CA 1
ATOM 745 C C . ALA A 1 89 ? -15.051 12.283 14.791 1.00 93.06 89 ALA A C 1
ATOM 747 O O . ALA A 1 89 ? -15.225 13.018 13.822 1.00 93.06 89 ALA A O 1
ATOM 748 N N . SER A 1 90 ? -13.997 11.472 14.944 1.00 93.94 90 SER A N 1
ATOM 749 C CA . SER A 1 90 ? -12.881 11.370 13.998 1.00 93.94 90 SER A CA 1
ATOM 750 C C . SER A 1 90 ? -13.319 10.814 12.649 1.00 93.94 90 SER A C 1
ATOM 752 O O . SER A 1 90 ? -13.019 11.420 11.631 1.00 93.94 90 SER A O 1
ATOM 754 N N . TRP A 1 91 ? -14.108 9.731 12.623 1.00 95.88 91 TRP A N 1
ATOM 755 C CA . TRP A 1 91 ? -14.654 9.201 11.366 1.00 95.88 91 TRP A CA 1
ATOM 756 C C . TRP A 1 91 ? -15.433 10.265 10.585 1.00 95.88 91 TRP A C 1
ATOM 758 O O . TRP A 1 91 ? -15.273 10.415 9.376 1.00 95.88 91 TRP A O 1
ATOM 768 N N . TRP A 1 92 ? -16.270 11.036 11.279 1.00 93.06 92 TRP A N 1
ATOM 769 C CA . TRP A 1 92 ? -17.027 12.106 10.647 1.00 93.06 92 TRP A CA 1
ATOM 770 C C . TRP A 1 92 ? -16.134 13.257 10.190 1.00 93.06 92 TRP A C 1
ATOM 772 O O . TRP A 1 92 ? -16.371 13.793 9.117 1.00 93.06 92 TRP A O 1
ATOM 782 N N . GLU A 1 93 ? -15.163 13.680 11.000 1.00 89.19 93 GLU A N 1
ATOM 783 C CA . GLU A 1 93 ? -14.213 14.741 10.645 1.00 89.19 93 GLU A CA 1
ATOM 784 C C . GLU A 1 93 ? -13.443 14.373 9.372 1.00 89.19 93 GLU A C 1
ATOM 786 O O . GLU A 1 93 ? -13.445 15.142 8.408 1.00 89.19 93 GLU A O 1
ATOM 791 N N . ASP A 1 94 ? -12.929 13.145 9.302 1.00 85.38 94 ASP A N 1
ATOM 792 C CA . ASP A 1 94 ? -12.249 12.616 8.121 1.00 85.38 94 ASP A CA 1
ATOM 793 C C . ASP A 1 94 ? -13.185 12.585 6.896 1.00 85.38 94 ASP A C 1
ATOM 795 O O . ASP A 1 94 ? -12.803 13.020 5.804 1.00 85.38 94 ASP A O 1
ATOM 799 N N . ALA A 1 95 ? -14.438 12.145 7.072 1.00 77.19 95 ALA A N 1
ATOM 800 C CA . ALA A 1 95 ? -15.430 12.014 5.998 1.00 77.19 95 ALA A CA 1
ATOM 801 C C . ALA A 1 95 ? -16.172 13.318 5.619 1.00 77.19 95 ALA A C 1
ATOM 803 O O . ALA A 1 95 ? -16.901 13.345 4.626 1.00 77.19 95 ALA A O 1
ATOM 804 N N . TYR A 1 96 ? -16.078 14.395 6.404 1.00 77.81 96 TYR A N 1
ATOM 805 C CA . TYR A 1 96 ? -16.831 15.645 6.190 1.00 77.81 96 TYR A CA 1
ATOM 806 C C . TYR A 1 96 ? -15.935 16.874 6.011 1.00 77.81 96 TYR A C 1
ATOM 808 O O . TYR A 1 96 ? -16.265 17.776 5.222 1.00 77.81 96 TYR A O 1
ATOM 816 N N . GLU A 1 97 ? -14.857 16.956 6.787 1.00 69.56 97 GLU A N 1
ATOM 817 C CA . GLU A 1 97 ? -13.956 18.108 6.833 1.00 69.56 97 GLU A CA 1
ATOM 818 C C . GLU A 1 97 ? -12.722 17.881 5.972 1.00 69.56 97 GLU A C 1
ATOM 820 O O . GLU A 1 97 ? -12.426 18.735 5.137 1.00 69.56 97 GLU A O 1
ATOM 825 N N . VAL A 1 98 ? -12.061 16.730 6.121 1.00 68.12 98 VAL A N 1
ATOM 826 C CA . VAL A 1 98 ? -10.816 16.418 5.403 1.00 68.12 98 VAL A CA 1
ATOM 827 C C . VAL A 1 98 ? -11.110 16.018 3.958 1.00 68.12 98 VAL A C 1
ATOM 829 O O . VAL A 1 98 ? -10.758 16.724 3.014 1.00 68.12 98 VAL A O 1
ATOM 832 N N . SER A 1 99 ? -11.817 14.907 3.774 1.00 69.38 99 SER A N 1
ATOM 833 C CA . SER A 1 99 ? -12.400 14.526 2.492 1.00 69.38 99 SER A CA 1
ATOM 834 C C . SER A 1 99 ? -13.817 15.068 2.506 1.00 69.38 99 SER A C 1
ATOM 836 O O . SER A 1 99 ? -14.576 14.717 3.378 1.00 69.38 99 SER A O 1
ATOM 838 N N . ALA A 1 100 ? -14.265 15.958 1.638 1.00 88.31 100 ALA A N 1
ATOM 839 C CA . ALA A 1 100 ? -15.644 16.463 1.717 1.00 88.31 100 ALA A CA 1
ATOM 840 C C . ALA A 1 100 ? -16.727 15.410 1.332 1.00 88.31 100 ALA A C 1
ATOM 842 O O . ALA A 1 100 ? -17.741 15.759 0.725 1.00 88.31 100 ALA A O 1
ATOM 843 N N . ASP A 1 101 ? -16.531 14.127 1.643 1.00 92.75 101 ASP A N 1
ATOM 844 C CA . ASP A 1 101 ? -17.265 12.971 1.136 1.00 92.75 101 ASP A CA 1
ATOM 845 C C . ASP A 1 101 ? -18.734 12.994 1.546 1.00 92.75 101 ASP A C 1
ATOM 847 O O . ASP A 1 101 ? -19.603 12.871 0.692 1.00 92.75 101 ASP A O 1
ATOM 851 N N . LEU A 1 102 ? -19.052 13.255 2.815 1.00 93.31 102 LEU A N 1
ATOM 852 C CA . LEU A 1 102 ? -20.437 13.356 3.286 1.00 93.31 102 LEU A CA 1
ATOM 853 C C . LEU A 1 102 ? -21.175 14.552 2.663 1.00 93.31 102 LEU A C 1
ATOM 855 O O . LEU A 1 102 ? -22.369 14.460 2.368 1.00 93.31 102 LEU A O 1
ATOM 859 N N . LYS A 1 103 ? -20.474 15.669 2.413 1.00 93.06 103 LYS A N 1
ATOM 860 C CA . LYS A 1 103 ? -21.048 16.831 1.705 1.00 93.06 103 LYS A CA 1
ATOM 861 C C . LYS A 1 103 ? -21.327 16.491 0.246 1.00 93.06 103 LYS A C 1
ATOM 863 O O . LYS A 1 103 ? -22.379 16.858 -0.275 1.00 93.06 103 LYS A O 1
ATOM 868 N N . ARG A 1 104 ? -20.390 15.811 -0.413 1.00 95.00 104 ARG A N 1
ATOM 869 C CA . ARG A 1 104 ? -20.524 15.373 -1.803 1.00 95.00 104 ARG A CA 1
ATOM 870 C C . ARG A 1 104 ? -21.615 14.318 -1.938 1.00 95.00 104 ARG A C 1
ATOM 872 O O . ARG A 1 104 ? -22.498 14.511 -2.760 1.00 95.00 104 ARG A O 1
ATOM 879 N N . LEU A 1 105 ? -21.673 13.328 -1.050 1.00 96.19 105 LEU A N 1
ATOM 880 C CA . LEU A 1 105 ? -22.752 12.341 -0.980 1.00 96.19 105 LEU A CA 1
ATOM 881 C C . LEU A 1 105 ? -24.125 13.013 -0.868 1.00 96.19 105 LEU A C 1
ATOM 883 O O . LEU A 1 105 ? -25.028 12.719 -1.646 1.00 96.19 105 LEU A O 1
ATOM 887 N N . ALA A 1 106 ? -24.280 13.957 0.065 1.00 95.25 106 ALA A N 1
ATOM 888 C CA . ALA A 1 106 ? -25.549 14.650 0.282 1.00 95.25 106 ALA A CA 1
ATOM 889 C C . ALA A 1 106 ? -26.020 15.476 -0.932 1.00 95.25 106 ALA A C 1
ATOM 891 O O . ALA A 1 106 ? -27.219 15.724 -1.076 1.00 95.25 106 ALA A O 1
ATOM 892 N N . ASN A 1 107 ? -25.098 15.932 -1.784 1.00 95.69 107 ASN A N 1
ATOM 893 C CA . ASN A 1 107 ? -25.406 16.810 -2.915 1.00 95.69 107 ASN A CA 1
ATOM 894 C C . ASN A 1 107 ? -25.438 16.094 -4.269 1.00 95.69 107 ASN A C 1
ATOM 896 O O . ASN A 1 107 ? -26.252 16.461 -5.113 1.00 95.69 107 ASN A O 1
ATOM 900 N N . LEU A 1 108 ? -24.565 15.108 -4.470 1.00 95.31 108 LEU A N 1
ATOM 901 C CA . LEU A 1 108 ? -24.311 14.431 -5.744 1.00 95.31 108 LEU A CA 1
ATOM 902 C C . LEU A 1 108 ? -24.842 12.990 -5.770 1.00 95.31 108 LEU A C 1
ATOM 904 O O . LEU A 1 108 ? -24.947 12.402 -6.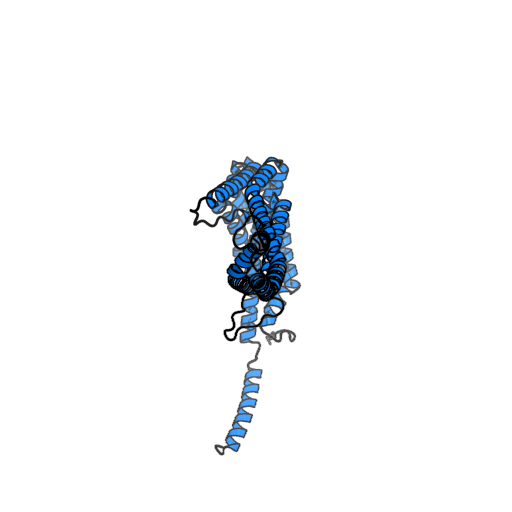843 1.00 95.31 108 LEU A O 1
ATOM 908 N N . GLY A 1 109 ? -25.186 12.415 -4.613 1.00 96.06 109 GLY A N 1
ATOM 909 C CA . GLY A 1 109 ? -25.527 10.998 -4.505 1.00 96.06 109 GLY A CA 1
ATOM 910 C C . GLY A 1 109 ? -24.298 10.087 -4.531 1.00 96.06 109 GLY A C 1
ATOM 911 O O . GLY A 1 109 ? -23.158 10.549 -4.461 1.00 96.06 109 GLY A O 1
ATOM 912 N N . PHE A 1 110 ? -24.536 8.776 -4.589 1.00 96.62 110 PHE A N 1
ATOM 913 C CA . PHE A 1 110 ? -23.479 7.771 -4.467 1.00 96.62 110 PHE A CA 1
ATOM 914 C C . PHE A 1 110 ? -22.594 7.719 -5.707 1.00 96.62 110 PHE A C 1
ATOM 916 O O . PHE A 1 110 ? -21.372 7.782 -5.584 1.00 96.62 110 PHE A O 1
ATOM 923 N N . LYS A 1 111 ? -23.200 7.671 -6.899 1.00 95.44 111 LYS A N 1
ATOM 924 C CA . LYS A 1 111 ? -22.434 7.685 -8.149 1.00 95.44 111 LYS A CA 1
ATOM 925 C C . LYS A 1 111 ? -21.623 8.972 -8.312 1.00 95.44 111 LYS A C 1
ATOM 927 O O . LYS A 1 111 ? -20.422 8.905 -8.536 1.00 95.44 111 LYS A O 1
ATOM 932 N N . GLY A 1 112 ? -22.242 10.128 -8.069 1.00 95.12 112 GLY A N 1
ATOM 933 C CA . GLY A 1 112 ? -21.548 11.412 -8.169 1.00 95.12 112 GLY A CA 1
ATOM 934 C C . GLY A 1 112 ? -20.419 11.598 -7.145 1.00 95.12 112 GLY A C 1
ATOM 935 O O . GLY A 1 112 ? -19.460 12.314 -7.421 1.00 95.12 112 GLY A O 1
ATOM 936 N N . LEU A 1 113 ? -20.484 10.940 -5.979 1.00 96.38 113 LEU A N 1
ATOM 937 C CA . LEU A 1 113 ? -19.352 10.893 -5.050 1.00 96.38 113 LEU A CA 1
ATOM 938 C C . LEU A 1 113 ? -18.176 10.099 -5.637 1.00 96.38 113 LEU A C 1
ATOM 940 O O . LEU A 1 113 ? -17.049 10.587 -5.591 1.00 96.38 113 LEU A O 1
ATOM 944 N N . ILE A 1 114 ? -18.430 8.918 -6.207 1.00 95.38 114 ILE A N 1
ATOM 945 C CA . ILE A 1 114 ? -17.383 8.110 -6.851 1.00 95.38 114 ILE A CA 1
ATOM 946 C C . ILE A 1 114 ? -16.743 8.885 -8.002 1.00 95.38 114 ILE A C 1
ATOM 948 O O . ILE A 1 114 ? -15.519 8.977 -8.052 1.00 95.38 114 ILE A O 1
ATOM 952 N N . ASP A 1 115 ? -17.554 9.492 -8.868 1.00 93.31 115 ASP A N 1
ATOM 953 C CA . ASP A 1 115 ? -17.057 10.290 -9.993 1.00 93.31 115 ASP A CA 1
ATOM 954 C C . ASP A 1 115 ? -16.166 11.439 -9.492 1.00 93.31 115 ASP A C 1
ATOM 956 O O . ASP A 1 115 ? -15.066 11.635 -9.997 1.00 93.31 115 ASP A O 1
ATOM 960 N N . SER A 1 116 ? -16.558 12.112 -8.401 1.00 93.62 116 SER A N 1
ATOM 961 C CA . SER A 1 116 ? -15.736 13.171 -7.801 1.00 93.62 116 SER A CA 1
ATOM 962 C C . SER A 1 116 ? -14.398 12.679 -7.233 1.00 93.62 116 SER A C 1
ATOM 964 O O . SER A 1 116 ? -13.417 13.427 -7.232 1.00 93.62 116 SER A O 1
ATOM 966 N N . TRP A 1 117 ? -14.334 11.436 -6.739 1.00 93.81 117 TRP A N 1
ATOM 967 C CA . TRP A 1 117 ? -13.075 10.832 -6.304 1.00 93.81 117 TRP A CA 1
ATOM 968 C C . TRP A 1 117 ? -12.178 10.515 -7.498 1.00 93.81 117 TRP A C 1
ATOM 970 O O . TRP A 1 117 ? -10.986 10.802 -7.434 1.00 93.81 117 TRP A O 1
ATOM 980 N N . VAL A 1 118 ? -12.742 9.972 -8.581 1.00 92.19 118 VAL A N 1
ATOM 981 C CA . VAL A 1 118 ? -12.001 9.702 -9.824 1.00 92.19 118 VAL A CA 1
ATOM 982 C C . VAL A 1 118 ? -11.466 11.001 -10.428 1.00 92.19 118 VAL A C 1
ATOM 984 O O . VAL A 1 118 ? -10.287 11.059 -10.763 1.00 92.19 118 VAL A O 1
ATOM 987 N N . ASP A 1 119 ? -12.275 12.063 -10.466 1.00 90.12 119 ASP A N 1
ATOM 988 C CA . ASP A 1 119 ? -11.844 13.390 -10.919 1.00 90.12 119 ASP A CA 1
ATOM 989 C C . ASP A 1 119 ? -10.688 13.933 -10.064 1.00 90.12 119 ASP A C 1
ATOM 991 O O . ASP A 1 119 ? -9.677 14.372 -10.599 1.00 90.12 119 ASP A O 1
ATOM 995 N N . THR A 1 120 ? -10.784 13.824 -8.732 1.00 89.31 120 THR A N 1
ATOM 996 C CA . THR A 1 120 ? -9.709 14.264 -7.820 1.00 89.31 120 THR A CA 1
ATOM 997 C C . THR A 1 120 ? -8.404 13.492 -8.062 1.00 89.31 120 THR A C 1
ATOM 999 O O . THR A 1 120 ? -7.321 14.070 -7.998 1.00 89.31 120 THR A O 1
ATOM 1002 N N . ILE A 1 121 ? -8.492 12.184 -8.337 1.00 87.56 121 ILE A N 1
ATOM 1003 C CA . ILE A 1 121 ? -7.336 11.328 -8.646 1.00 87.56 121 ILE A CA 1
ATOM 1004 C C . ILE A 1 121 ? -6.716 11.709 -9.988 1.00 87.56 121 ILE A C 1
ATOM 1006 O O . ILE A 1 121 ? -5.493 11.817 -10.069 1.00 87.56 121 ILE A O 1
ATOM 1010 N N . ARG A 1 122 ? -7.539 11.926 -11.022 1.00 86.94 122 ARG A N 1
ATOM 1011 C CA . ARG A 1 122 ? -7.075 12.379 -12.338 1.00 86.94 122 ARG A CA 1
ATOM 1012 C C . ARG A 1 122 ? -6.328 13.700 -12.215 1.00 86.94 122 ARG A C 1
ATOM 1014 O O . ARG A 1 122 ? -5.175 13.765 -12.625 1.00 86.94 122 ARG A O 1
ATOM 1021 N N . ASP A 1 123 ? -6.962 14.706 -11.617 1.00 85.94 123 ASP A N 1
ATOM 1022 C CA . ASP A 1 123 ? -6.399 16.052 -11.503 1.00 85.94 123 ASP A CA 1
ATOM 1023 C C . ASP A 1 123 ? -5.056 16.014 -10.747 1.00 85.94 123 ASP A C 1
ATOM 1025 O O . ASP A 1 123 ? -4.075 16.626 -11.164 1.00 85.94 123 ASP A O 1
ATOM 1029 N N . ALA A 1 124 ? -4.960 15.209 -9.681 1.00 83.00 124 ALA A N 1
ATOM 1030 C CA . ALA A 1 124 ? -3.710 15.047 -8.948 1.00 83.00 124 ALA A CA 1
ATOM 1031 C C . ALA A 1 124 ? -2.608 14.334 -9.753 1.00 83.00 124 ALA A C 1
ATOM 1033 O O . ALA A 1 124 ? -1.437 14.691 -9.624 1.00 83.00 124 ALA A O 1
ATOM 1034 N N . LEU A 1 125 ? -2.949 13.333 -10.571 1.00 76.94 125 LEU A N 1
ATOM 1035 C CA . LEU A 1 125 ? -1.974 12.642 -11.419 1.00 76.94 125 LEU A CA 1
ATOM 1036 C C . LEU A 1 125 ? -1.480 13.543 -12.560 1.00 76.94 125 LEU A C 1
ATOM 1038 O O . LEU A 1 125 ? -0.273 13.588 -12.800 1.00 76.94 125 LEU A O 1
ATOM 1042 N N . GLU A 1 126 ? -2.364 14.323 -13.186 1.00 73.88 126 GLU A N 1
ATOM 1043 C CA . GLU A 1 126 ? -1.990 15.329 -14.192 1.00 73.88 126 GLU A CA 1
ATOM 1044 C C . GLU A 1 126 ? -1.045 16.395 -13.604 1.00 73.88 126 GLU A C 1
ATOM 1046 O O . GLU A 1 126 ? -0.026 16.739 -14.213 1.00 73.88 126 GLU A O 1
ATOM 1051 N N . ASP A 1 127 ? -1.308 16.850 -12.374 1.00 67.94 127 ASP A N 1
ATOM 1052 C CA . ASP A 1 127 ? -0.458 17.820 -11.680 1.00 67.94 127 ASP A CA 1
ATOM 1053 C C . ASP A 1 127 ? 0.923 17.249 -11.311 1.00 67.94 127 ASP A C 1
ATOM 1055 O O . ASP A 1 127 ? 1.905 17.993 -11.332 1.00 67.94 127 ASP A O 1
ATOM 1059 N N . THR A 1 128 ? 1.055 15.947 -11.019 1.00 57.97 128 THR A N 1
ATOM 1060 C CA . THR A 1 128 ? 2.364 15.325 -10.708 1.00 57.97 128 THR A CA 1
ATOM 1061 C C . THR A 1 128 ? 3.299 15.193 -11.912 1.00 57.97 128 THR A C 1
ATOM 1063 O O . THR A 1 128 ? 4.521 15.179 -11.741 1.00 57.97 128 THR A O 1
ATOM 1066 N N . GLU A 1 129 ? 2.760 15.140 -13.133 1.00 53.38 129 GLU A N 1
ATOM 1067 C CA . GLU A 1 129 ? 3.564 15.171 -14.363 1.00 53.38 129 GLU A CA 1
ATOM 1068 C C . GLU A 1 129 ? 4.114 16.578 -14.653 1.00 53.38 129 GLU A C 1
ATOM 1070 O O . GLU A 1 129 ? 5.167 16.743 -15.285 1.00 53.38 129 GLU A O 1
ATOM 1075 N N . SER A 1 130 ? 3.449 17.611 -14.130 1.00 49.50 130 SER A N 1
ATOM 1076 C CA . SER A 1 130 ? 3.960 18.974 -14.108 1.00 49.50 130 SER A CA 1
ATOM 1077 C C . SER A 1 130 ? 4.962 19.111 -12.949 1.00 49.50 130 SER A C 1
ATOM 1079 O O . SER A 1 130 ? 4.680 18.806 -11.798 1.00 49.50 130 SER A O 1
ATOM 1081 N N . LYS A 1 131 ? 6.203 19.524 -13.229 1.00 45.53 131 LYS A N 1
ATOM 1082 C CA . LYS A 1 131 ? 7.355 19.491 -12.293 1.00 45.53 131 LYS A CA 1
ATOM 1083 C C . LYS A 1 131 ? 7.253 20.435 -11.069 1.00 45.53 131 LYS A C 1
ATOM 1085 O O . LYS A 1 131 ? 8.277 20.874 -10.547 1.00 45.53 131 LYS A O 1
ATOM 1090 N N . GLN A 1 132 ? 6.052 20.797 -10.629 1.00 46.56 132 GLN A N 1
ATOM 1091 C CA . GLN A 1 132 ? 5.767 21.724 -9.541 1.00 46.56 132 GLN A CA 1
ATOM 1092 C C . GLN A 1 132 ? 4.613 21.209 -8.669 1.00 46.56 132 GLN A C 1
ATOM 1094 O O . GLN A 1 132 ? 3.553 21.816 -8.624 1.00 46.56 132 GLN A O 1
ATOM 1099 N N . SER A 1 133 ? 4.812 20.136 -7.903 1.00 43.38 133 SER A N 1
ATOM 1100 C CA . SER A 1 133 ? 3.913 19.869 -6.774 1.00 43.38 133 SER A CA 1
ATOM 1101 C C . SER A 1 133 ? 4.693 19.452 -5.536 1.00 43.38 133 SER A C 1
ATOM 1103 O O . SER A 1 133 ? 5.317 18.396 -5.478 1.00 43.38 133 SER A O 1
ATOM 1105 N N . GLY A 1 134 ? 4.662 20.336 -4.538 1.00 44.03 134 GLY A N 1
ATOM 1106 C CA . GLY A 1 134 ? 5.079 20.067 -3.163 1.00 44.03 134 GLY A CA 1
ATOM 1107 C C . GLY A 1 134 ? 3.953 19.486 -2.303 1.00 44.03 134 GLY A C 1
ATOM 1108 O O . GLY A 1 134 ? 4.113 19.436 -1.086 1.00 44.03 134 GLY A O 1
ATOM 1109 N N . ASN A 1 135 ? 2.824 19.074 -2.897 1.00 45.31 135 ASN A N 1
ATOM 1110 C CA . ASN A 1 135 ? 1.700 18.497 -2.169 1.00 45.31 135 ASN A CA 1
ATOM 1111 C C . ASN A 1 135 ? 1.532 17.017 -2.541 1.00 45.31 135 ASN A C 1
ATOM 1113 O O . ASN A 1 135 ? 1.166 16.665 -3.659 1.00 45.31 135 ASN A O 1
ATOM 1117 N N . LYS A 1 136 ? 1.841 16.151 -1.574 1.00 52.41 136 LYS A N 1
ATOM 1118 C CA . LYS A 1 136 ? 1.858 14.685 -1.664 1.00 52.41 136 LYS A CA 1
ATOM 1119 C C . LYS A 1 136 ? 0.429 14.114 -1.577 1.00 52.41 136 LYS A C 1
ATOM 1121 O O . LYS A 1 136 ? 0.114 13.380 -0.645 1.00 52.41 136 LYS A O 1
ATOM 1126 N N . PHE A 1 137 ? -0.472 14.479 -2.492 1.00 58.53 137 PHE A N 1
ATOM 1127 C CA . PHE A 1 137 ? -1.686 13.673 -2.653 1.00 58.53 137 PHE A CA 1
ATOM 1128 C C . PHE A 1 137 ? -1.269 12.360 -3.308 1.00 58.53 137 PHE A C 1
ATOM 1130 O O . PHE A 1 137 ? -0.918 12.326 -4.485 1.00 58.53 137 PHE A O 1
ATOM 1137 N N . ASP A 1 138 ? -1.240 11.290 -2.519 1.00 69.19 138 ASP A N 1
ATOM 1138 C CA . ASP A 1 138 ? -0.959 9.960 -3.037 1.00 69.19 138 ASP A CA 1
ATOM 1139 C C . ASP A 1 138 ? -2.227 9.393 -3.681 1.00 69.19 138 ASP A C 1
ATOM 1141 O O . ASP A 1 138 ? -3.026 8.696 -3.053 1.00 69.19 138 ASP A O 1
ATOM 1145 N N . ALA A 1 139 ? -2.430 9.772 -4.943 1.00 77.56 139 ALA A N 1
ATOM 1146 C CA . ALA A 1 139 ? -3.611 9.428 -5.723 1.00 77.56 139 ALA A CA 1
ATOM 1147 C C . ALA A 1 139 ? -3.812 7.911 -5.853 1.00 77.56 139 ALA A C 1
ATOM 1149 O O . ALA A 1 139 ? -4.949 7.440 -5.892 1.00 77.56 139 ALA A O 1
ATOM 1150 N N . LEU A 1 140 ? -2.713 7.149 -5.860 1.00 75.00 140 LEU A N 1
ATOM 1151 C CA . LEU A 1 140 ? -2.723 5.690 -5.953 1.00 75.00 140 LEU A CA 1
ATOM 1152 C C . LEU A 1 140 ? -3.183 5.030 -4.649 1.00 75.00 140 LEU A C 1
ATOM 1154 O O . LEU A 1 140 ? -3.831 3.987 -4.687 1.00 75.00 140 LEU A O 1
ATOM 1158 N N . SER A 1 141 ? -2.917 5.669 -3.509 1.00 82.12 141 SER A N 1
ATOM 1159 C CA . SER A 1 141 ? -3.351 5.204 -2.187 1.00 82.12 141 SER A CA 1
ATOM 1160 C C . SER A 1 141 ? -4.799 5.575 -1.846 1.00 82.12 141 SER A C 1
ATOM 1162 O O . SER A 1 141 ? -5.292 5.225 -0.771 1.00 82.12 141 SER A O 1
ATOM 1164 N N . HIS A 1 142 ? -5.516 6.288 -2.723 1.00 88.62 142 HIS A N 1
ATOM 1165 C CA . HIS A 1 142 ? -6.905 6.645 -2.453 1.00 88.62 142 HIS A CA 1
ATOM 1166 C C . HIS A 1 142 ? -7.797 5.393 -2.392 1.00 88.62 142 HIS A C 1
ATOM 1168 O O . HIS A 1 142 ? -7.785 4.558 -3.293 1.00 88.62 142 HIS A O 1
ATOM 1174 N N . LYS A 1 143 ? -8.656 5.305 -1.367 1.00 89.81 143 LYS A N 1
ATOM 1175 C CA . LYS A 1 143 ? -9.499 4.132 -1.046 1.00 89.81 143 LYS A CA 1
ATOM 1176 C C . LYS A 1 143 ? -10.367 3.590 -2.193 1.00 89.81 14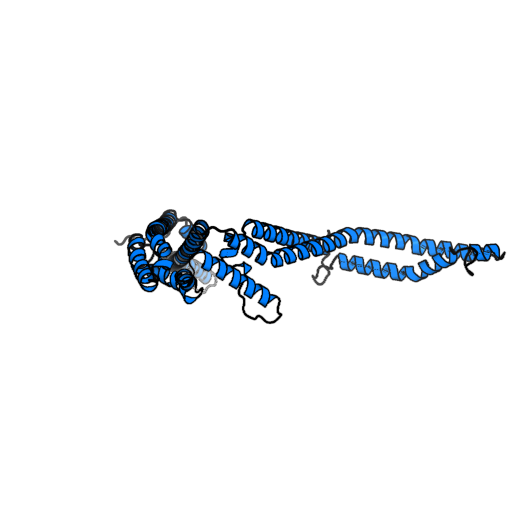3 LYS A C 1
ATOM 1178 O O . LYS A 1 143 ? -10.732 2.419 -2.184 1.00 89.81 143 LYS A O 1
ATOM 1183 N N . ILE A 1 144 ? -10.696 4.420 -3.187 1.00 91.00 144 ILE A N 1
ATOM 1184 C CA . ILE A 1 144 ? -11.490 4.009 -4.358 1.00 91.00 144 ILE A CA 1
ATOM 1185 C C . ILE A 1 144 ? -10.690 3.174 -5.369 1.00 91.00 144 ILE A C 1
ATOM 1187 O O . ILE A 1 144 ? -11.279 2.369 -6.084 1.00 91.00 144 ILE A O 1
ATOM 1191 N N . VAL A 1 145 ? -9.364 3.339 -5.424 1.00 90.31 145 VAL A N 1
ATOM 1192 C CA . VAL A 1 145 ? -8.498 2.665 -6.400 1.00 90.31 145 VAL A CA 1
ATOM 1193 C C . VAL A 1 145 ? -8.515 1.145 -6.202 1.00 90.31 145 VAL A C 1
ATOM 1195 O O . VAL A 1 145 ? -8.925 0.445 -7.131 1.00 90.31 145 VAL A O 1
ATOM 1198 N N . PRO A 1 146 ? -8.202 0.599 -5.006 1.00 91.00 146 PRO A N 1
ATOM 1199 C CA . PRO A 1 146 ? -8.298 -0.844 -4.784 1.00 91.00 146 PRO A CA 1
ATOM 1200 C C . PRO A 1 146 ? -9.734 -1.368 -4.848 1.00 91.00 146 PRO A C 1
ATOM 1202 O O . PRO A 1 146 ? -9.946 -2.551 -5.098 1.00 91.00 146 PRO A O 1
ATOM 1205 N N . ALA A 1 147 ? -10.726 -0.501 -4.649 1.00 91.94 147 ALA A N 1
ATOM 1206 C CA . ALA A 1 147 ? -12.129 -0.883 -4.662 1.00 91.94 147 ALA A CA 1
ATOM 1207 C C . ALA A 1 147 ? -12.694 -1.033 -6.090 1.00 91.94 147 ALA A C 1
ATOM 1209 O O . ALA A 1 147 ? -13.526 -1.908 -6.329 1.00 91.94 147 ALA A O 1
ATOM 1210 N N . LEU A 1 148 ? -12.248 -0.202 -7.041 1.00 90.88 148 LEU A N 1
ATOM 1211 C CA . LEU A 1 148 ? -12.720 -0.222 -8.431 1.00 90.88 148 LEU A CA 1
ATOM 1212 C C . LEU A 1 148 ? -11.882 -1.102 -9.351 1.00 90.88 148 LEU A C 1
ATOM 1214 O O . LEU A 1 148 ? -12.441 -1.788 -10.206 1.00 90.88 148 LEU A O 1
ATOM 1218 N N . VAL A 1 149 ? -10.559 -1.083 -9.192 1.00 90.38 149 VAL A N 1
ATOM 1219 C CA . VAL A 1 149 ? -9.631 -1.732 -10.128 1.00 90.38 149 VAL A CA 1
ATOM 1220 C C . VAL A 1 149 ? -8.653 -2.687 -9.421 1.00 90.38 149 VAL A C 1
ATOM 1222 O O . VAL A 1 149 ? -7.449 -2.628 -9.664 1.00 90.38 149 VAL A O 1
ATOM 1225 N N . PRO A 1 150 ? -9.132 -3.624 -8.572 1.00 90.06 150 PRO A N 1
ATOM 1226 C CA . PRO A 1 150 ? -8.256 -4.514 -7.801 1.00 90.06 150 PRO A CA 1
ATOM 1227 C C . PRO A 1 150 ? -7.369 -5.395 -8.690 1.00 90.06 150 PRO A C 1
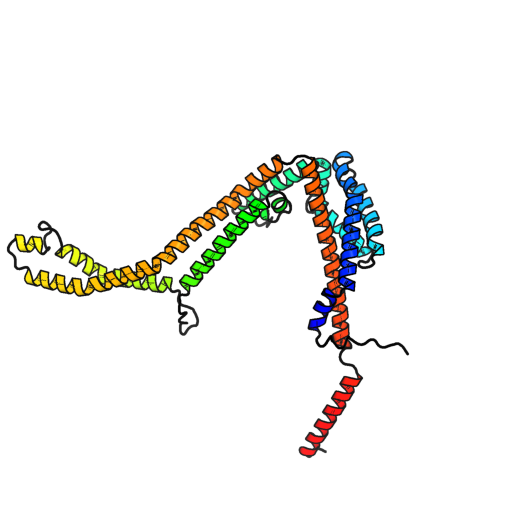ATOM 1229 O O . PRO A 1 150 ? -6.196 -5.593 -8.401 1.00 90.06 150 PRO A O 1
ATOM 1232 N N . GLN A 1 151 ? -7.909 -5.890 -9.807 1.00 88.19 151 GLN A N 1
ATOM 1233 C CA . GLN A 1 151 ? -7.148 -6.710 -10.757 1.00 88.19 151 GLN A CA 1
ATOM 1234 C C . GLN A 1 151 ? -6.054 -5.904 -11.461 1.00 88.19 151 GLN A C 1
ATOM 1236 O O . GLN A 1 151 ? -4.997 -6.441 -11.769 1.00 88.19 151 GLN A O 1
ATOM 1241 N N . TYR A 1 152 ? -6.303 -4.618 -11.705 1.00 87.50 152 TYR A N 1
ATOM 1242 C CA . TYR A 1 152 ? -5.327 -3.734 -12.325 1.00 87.50 152 TYR A CA 1
ATOM 1243 C C . TYR A 1 152 ? -4.204 -3.368 -11.354 1.00 87.50 152 TYR A C 1
ATOM 1245 O O . TYR A 1 152 ? -3.042 -3.325 -11.743 1.00 87.50 152 TYR A O 1
ATOM 1253 N N . LEU A 1 153 ? -4.537 -3.156 -10.075 1.00 87.25 153 LEU A N 1
ATOM 1254 C CA . LEU A 1 153 ? -3.523 -2.991 -9.036 1.00 87.25 153 LEU A CA 1
ATOM 1255 C C . LEU A 1 153 ? -2.643 -4.230 -8.904 1.00 87.25 153 LEU A C 1
ATOM 1257 O O . LEU A 1 153 ? -1.434 -4.071 -8.803 1.00 87.25 153 LEU A O 1
ATOM 1261 N N . GLN A 1 154 ? -3.216 -5.436 -8.991 1.00 88.56 154 GLN A N 1
ATOM 1262 C CA . GLN A 1 154 ? -2.415 -6.661 -9.003 1.00 88.56 154 GLN A CA 1
ATOM 1263 C C . GLN A 1 154 ? -1.455 -6.694 -10.198 1.00 88.56 154 GLN A C 1
ATOM 1265 O O . GLN A 1 154 ? -0.282 -6.984 -10.027 1.00 88.56 154 GLN A O 1
ATOM 1270 N N . GLN A 1 155 ? -1.916 -6.331 -11.399 1.00 90.00 155 GLN A N 1
ATOM 1271 C CA . GLN A 1 155 ? -1.042 -6.252 -12.577 1.00 90.00 155 GLN A CA 1
ATOM 1272 C C . GLN A 1 155 ? 0.087 -5.227 -12.405 1.00 90.00 155 GLN A C 1
ATOM 1274 O O . GLN A 1 155 ? 1.199 -5.450 -12.880 1.00 90.00 155 GLN A O 1
ATOM 1279 N N . LEU A 1 156 ? -0.192 -4.098 -11.747 1.00 87.31 156 LEU A N 1
ATOM 1280 C CA . LEU A 1 156 ? 0.822 -3.095 -11.436 1.00 87.31 156 LEU A CA 1
ATOM 1281 C C . LEU A 1 156 ? 1.832 -3.620 -10.410 1.00 87.31 156 LEU A C 1
ATOM 1283 O O . LEU A 1 156 ? 3.028 -3.437 -10.609 1.00 87.31 156 LEU A O 1
ATOM 1287 N N . GLU A 1 157 ? 1.358 -4.278 -9.353 1.00 88.75 157 GLU A N 1
ATOM 1288 C CA . GLU A 1 157 ? 2.199 -4.894 -8.325 1.00 88.75 157 GLU A CA 1
ATOM 1289 C C . GLU A 1 157 ? 3.094 -5.985 -8.922 1.00 88.75 157 GLU A C 1
ATOM 1291 O O . GLU A 1 157 ? 4.299 -5.974 -8.686 1.00 88.75 157 GLU A O 1
ATOM 1296 N N . ASP A 1 158 ? 2.542 -6.861 -9.764 1.00 91.88 158 ASP A N 1
ATOM 1297 C CA . ASP A 1 158 ? 3.293 -7.906 -10.464 1.00 91.88 158 ASP A CA 1
ATOM 1298 C C . ASP A 1 158 ? 4.387 -7.287 -11.354 1.00 91.88 158 ASP A C 1
ATOM 1300 O O . ASP A 1 158 ? 5.544 -7.703 -11.315 1.00 91.88 158 ASP A O 1
ATOM 1304 N N . ALA A 1 159 ? 4.062 -6.227 -12.103 1.00 90.25 159 ALA A N 1
ATOM 1305 C CA . ALA A 1 159 ? 5.034 -5.528 -12.943 1.00 90.25 159 ALA A CA 1
ATOM 1306 C C . ALA A 1 159 ? 6.124 -4.802 -12.127 1.00 90.25 159 ALA A C 1
ATOM 1308 O O . ALA A 1 159 ? 7.277 -4.723 -12.557 1.00 90.25 159 ALA A O 1
ATOM 1309 N N . GLU A 1 160 ? 5.788 -4.256 -10.955 1.00 88.12 160 GLU A N 1
ATOM 1310 C CA . GLU A 1 160 ? 6.764 -3.661 -10.034 1.00 88.12 160 GLU A CA 1
ATOM 1311 C C . GLU A 1 160 ? 7.645 -4.731 -9.372 1.00 88.12 160 GLU A C 1
ATOM 1313 O O . GLU A 1 160 ? 8.854 -4.522 -9.235 1.00 88.12 160 GLU A O 1
ATOM 1318 N N . ALA A 1 161 ? 7.082 -5.894 -9.037 1.00 92.94 161 ALA A N 1
ATOM 1319 C CA . ALA A 1 161 ? 7.819 -7.046 -8.530 1.00 92.94 161 ALA A CA 1
ATOM 1320 C C . ALA A 1 161 ? 8.785 -7.614 -9.582 1.00 92.94 161 ALA A C 1
ATOM 1322 O O . ALA A 1 161 ? 9.917 -7.966 -9.245 1.00 92.94 161 ALA A O 1
ATOM 1323 N N . ASP A 1 162 ? 8.401 -7.628 -10.860 1.00 94.44 162 ASP A N 1
ATOM 1324 C CA . ASP A 1 162 ? 9.290 -7.997 -11.964 1.00 94.44 162 ASP A CA 1
ATOM 1325 C C . ASP A 1 162 ? 10.475 -7.026 -12.081 1.00 94.44 162 ASP A C 1
ATOM 1327 O O . ASP A 1 162 ? 11.620 -7.455 -12.238 1.00 94.44 162 ASP A O 1
ATOM 1331 N N . VAL A 1 163 ? 10.234 -5.713 -11.953 1.00 90.62 163 VAL A N 1
ATOM 1332 C CA . VAL A 1 163 ? 11.312 -4.709 -11.924 1.00 90.62 163 VAL A CA 1
ATOM 1333 C C . VAL A 1 163 ? 12.240 -4.946 -10.735 1.00 90.62 163 VAL A C 1
ATOM 1335 O O . VAL A 1 163 ? 13.454 -4.963 -10.924 1.00 90.62 163 VAL A O 1
ATOM 1338 N N . ALA A 1 164 ? 11.692 -5.159 -9.537 1.00 93.38 164 ALA A N 1
ATOM 1339 C CA . ALA A 1 164 ? 12.485 -5.432 -8.341 1.00 93.38 164 ALA A CA 1
ATOM 1340 C C . ALA A 1 164 ? 13.331 -6.708 -8.496 1.00 93.38 164 ALA A C 1
ATOM 1342 O O . ALA A 1 164 ? 14.517 -6.709 -8.171 1.00 93.38 164 ALA A O 1
ATOM 1343 N N . THR A 1 165 ? 12.749 -7.771 -9.055 1.00 95.25 165 THR A N 1
ATOM 1344 C CA . THR A 1 165 ? 13.447 -9.034 -9.339 1.00 95.25 165 THR A CA 1
ATOM 1345 C C . THR A 1 165 ? 14.604 -8.818 -10.313 1.00 95.25 165 THR A C 1
ATOM 1347 O O . THR A 1 165 ? 15.727 -9.243 -10.060 1.00 95.25 165 THR A O 1
ATOM 1350 N N . LEU A 1 166 ? 14.367 -8.093 -11.406 1.00 95.38 166 LEU A N 1
ATOM 1351 C CA . LEU A 1 166 ? 15.397 -7.779 -12.394 1.00 95.38 166 LEU A CA 1
ATOM 1352 C C . LEU A 1 166 ? 16.494 -6.847 -11.845 1.00 95.38 166 LEU A C 1
ATOM 1354 O O . LEU A 1 166 ? 17.646 -6.932 -12.270 1.00 95.38 166 LEU A O 1
ATOM 1358 N N . GLU A 1 167 ? 16.159 -5.943 -10.920 1.00 93.31 167 GLU A N 1
ATOM 1359 C CA . GLU A 1 167 ? 17.140 -5.102 -10.225 1.00 93.31 167 GLU A CA 1
ATOM 1360 C C . GLU A 1 167 ? 18.041 -5.943 -9.317 1.00 93.31 167 GLU A C 1
ATOM 1362 O O . GLU A 1 167 ? 19.253 -5.733 -9.318 1.00 93.31 167 GLU A O 1
ATOM 1367 N N . GLN A 1 168 ? 17.478 -6.943 -8.633 1.00 93.56 168 GLN A N 1
ATOM 1368 C CA . GLN A 1 168 ? 18.248 -7.924 -7.867 1.00 93.56 168 GLN A CA 1
ATOM 1369 C C . GLN A 1 168 ? 19.118 -8.807 -8.771 1.00 93.56 168 GLN A C 1
ATOM 1371 O O . GLN A 1 168 ? 20.289 -9.005 -8.461 1.00 93.56 168 GLN A O 1
ATOM 1376 N N . GLU A 1 169 ? 18.603 -9.294 -9.909 1.00 93.50 169 GLU A N 1
ATOM 1377 C CA . GLU A 1 169 ? 19.401 -10.038 -10.903 1.00 93.50 169 GLU A CA 1
ATOM 1378 C C . GLU A 1 169 ? 20.582 -9.194 -11.409 1.00 93.50 169 GLU A C 1
ATOM 1380 O O . GLU A 1 169 ? 21.710 -9.681 -11.504 1.00 93.50 169 GLU A O 1
ATOM 1385 N N . LYS A 1 170 ? 20.338 -7.910 -11.701 1.00 93.44 170 LYS A N 1
ATOM 1386 C CA . LYS A 1 170 ? 21.373 -6.956 -12.114 1.00 93.44 170 LYS A CA 1
ATOM 1387 C C . LYS A 1 170 ? 22.429 -6.772 -11.024 1.00 93.44 170 LYS A C 1
ATOM 1389 O O . LYS A 1 170 ? 23.615 -6.782 -11.336 1.00 93.44 170 LYS A O 1
ATOM 1394 N N . GLU A 1 171 ? 22.010 -6.565 -9.779 1.00 91.56 171 GLU A N 1
ATOM 1395 C CA . GLU A 1 171 ? 22.923 -6.368 -8.652 1.00 91.56 171 GLU A CA 1
ATOM 1396 C C . GLU A 1 171 ? 23.750 -7.630 -8.372 1.00 91.56 171 GLU A C 1
ATOM 1398 O O . GLU A 1 171 ? 24.966 -7.539 -8.232 1.00 91.56 171 GLU A O 1
ATOM 1403 N N . ALA A 1 172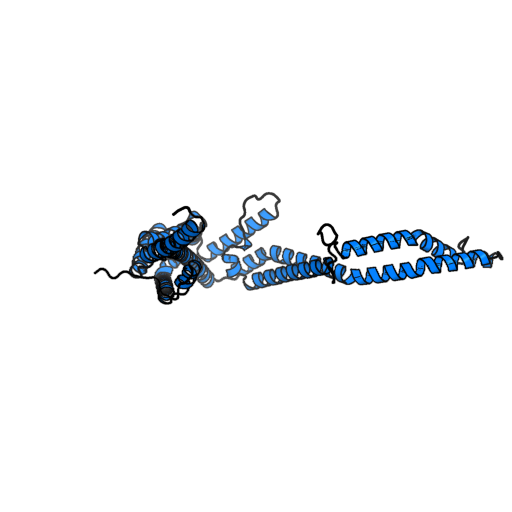 ? 23.127 -8.809 -8.384 1.00 90.44 172 ALA A N 1
ATOM 1404 C CA . ALA A 1 172 ? 23.822 -10.085 -8.237 1.00 90.44 172 ALA A CA 1
ATOM 1405 C C . ALA A 1 172 ? 24.870 -10.289 -9.345 1.00 90.44 172 ALA A C 1
ATOM 1407 O O . ALA A 1 172 ? 25.994 -10.705 -9.071 1.00 90.44 172 ALA A O 1
ATOM 1408 N N . PHE A 1 173 ? 24.541 -9.928 -10.590 1.00 90.75 173 PHE A N 1
ATOM 1409 C CA . PHE A 1 173 ? 25.501 -9.962 -11.694 1.00 90.75 173 PHE A CA 1
ATOM 1410 C C . PHE A 1 173 ? 26.662 -8.975 -11.479 1.00 90.75 173 PHE A C 1
ATOM 1412 O O . PHE A 1 173 ? 27.816 -9.290 -11.758 1.00 90.75 173 PHE A O 1
ATOM 1419 N N . GLU A 1 174 ? 26.371 -7.773 -10.976 1.00 90.19 174 GLU A N 1
ATOM 1420 C CA . GLU A 1 174 ? 27.378 -6.756 -10.652 1.00 90.19 174 GLU A CA 1
ATOM 1421 C C . GLU A 1 174 ? 28.297 -7.164 -9.490 1.00 90.19 174 GLU A C 1
ATOM 1423 O O . GLU A 1 174 ? 29.431 -6.687 -9.439 1.00 90.19 174 GLU A O 1
ATOM 1428 N N . GLN A 1 175 ? 27.834 -8.035 -8.589 1.00 86.00 175 GLN A N 1
ATOM 1429 C CA . GLN A 1 175 ? 28.613 -8.574 -7.470 1.00 86.00 175 GLN A CA 1
ATOM 1430 C C . GLN A 1 175 ? 29.519 -9.758 -7.871 1.00 86.00 175 GLN A C 1
ATOM 1432 O O . GLN A 1 175 ? 30.594 -9.897 -7.293 1.00 86.00 175 GLN A O 1
ATOM 1437 N N . GLY A 1 176 ? 29.143 -10.562 -8.877 1.00 77.81 176 GLY A N 1
ATOM 1438 C CA . GLY A 1 176 ? 29.918 -11.730 -9.339 1.00 77.81 176 GLY A CA 1
ATOM 1439 C C . GLY A 1 176 ? 29.818 -12.972 -8.426 1.00 77.81 176 GLY A C 1
ATOM 1440 O O . GLY A 1 176 ? 29.190 -12.927 -7.372 1.00 77.81 176 GLY A O 1
ATOM 1441 N N . GLU A 1 177 ? 30.411 -14.108 -8.832 1.00 60.97 177 GLU A N 1
ATOM 1442 C CA . GLU A 1 177 ? 30.385 -15.381 -8.063 1.00 60.97 177 GLU A CA 1
ATOM 1443 C C . GLU A 1 177 ? 31.355 -15.411 -6.863 1.00 60.97 177 GLU A C 1
ATOM 1445 O O . GLU A 1 177 ? 31.142 -16.165 -5.914 1.00 60.97 177 GLU A O 1
ATOM 1450 N N . GLU A 1 178 ? 32.381 -14.560 -6.855 1.00 50.97 178 GLU A N 1
ATOM 1451 C CA . GLU A 1 178 ? 33.302 -14.371 -5.733 1.00 50.97 178 GLU A CA 1
ATOM 1452 C C . GLU A 1 178 ? 33.459 -12.870 -5.496 1.00 50.97 178 GLU A C 1
ATOM 1454 O O . GLU A 1 178 ? 34.122 -12.169 -6.259 1.00 50.97 178 GLU A O 1
ATOM 1459 N N . GLY A 1 179 ? 32.836 -12.355 -4.437 1.00 47.69 179 GLY A N 1
ATOM 1460 C CA . GLY A 1 179 ? 33.124 -11.009 -3.960 1.00 47.69 179 GLY A CA 1
ATOM 1461 C C . GLY A 1 179 ? 34.541 -10.961 -3.393 1.00 47.69 179 GLY A C 1
ATOM 1462 O O . GLY A 1 179 ? 34.715 -11.083 -2.181 1.00 47.69 179 GLY A O 1
ATOM 1463 N N . GLU A 1 180 ? 35.559 -10.798 -4.241 1.00 42.53 180 GLU A N 1
ATOM 1464 C CA . GLU A 1 180 ? 36.880 -10.382 -3.775 1.00 42.53 180 GLU A CA 1
ATOM 1465 C C . GLU A 1 180 ? 36.748 -8.957 -3.227 1.00 42.53 180 GLU A C 1
ATOM 1467 O O . GLU A 1 180 ? 36.694 -7.962 -3.954 1.00 42.53 180 GLU A O 1
ATOM 1472 N N . ALA A 1 181 ? 36.623 -8.868 -1.902 1.00 44.66 181 ALA A N 1
ATOM 1473 C CA . ALA A 1 181 ? 36.711 -7.611 -1.187 1.00 44.66 181 ALA A CA 1
ATOM 1474 C C . ALA A 1 181 ? 38.094 -7.002 -1.447 1.00 44.66 181 ALA A C 1
ATOM 1476 O O . ALA A 1 181 ? 39.121 -7.622 -1.166 1.00 44.66 181 ALA A O 1
ATOM 1477 N N . SER A 1 182 ? 38.115 -5.780 -1.977 1.00 48.66 182 SER A N 1
ATOM 1478 C CA . SER A 1 182 ? 39.338 -4.984 -2.039 1.00 48.66 182 SER A CA 1
ATOM 1479 C C . SER A 1 182 ? 39.858 -4.695 -0.620 1.00 48.66 182 SER A C 1
ATOM 1481 O O . SER A 1 182 ? 39.090 -4.720 0.346 1.00 48.66 182 SER A O 1
ATOM 1483 N N . GLU A 1 183 ? 41.155 -4.383 -0.480 1.00 47.38 183 GLU A N 1
ATOM 1484 C CA . GLU A 1 183 ? 41.778 -4.011 0.810 1.00 47.38 183 GLU A CA 1
ATOM 1485 C C . GLU A 1 183 ? 41.088 -2.813 1.510 1.00 47.38 183 GLU A C 1
ATOM 1487 O O . GLU A 1 183 ? 41.276 -2.631 2.712 1.00 47.38 183 GLU A O 1
ATOM 1492 N N . ASP A 1 184 ? 40.236 -2.059 0.800 1.00 45.53 184 ASP A N 1
ATOM 1493 C CA . ASP A 1 184 ? 39.479 -0.902 1.300 1.00 45.53 184 ASP A CA 1
ATOM 1494 C C . ASP A 1 184 ? 37.982 -1.182 1.579 1.00 45.53 184 ASP A C 1
ATOM 1496 O O . ASP A 1 184 ? 37.234 -0.277 1.949 1.00 45.53 184 ASP A O 1
ATOM 1500 N N . GLY A 1 185 ? 37.515 -2.430 1.453 1.00 50.69 185 GLY A N 1
ATOM 1501 C CA . GLY A 1 185 ? 36.155 -2.828 1.850 1.00 50.69 185 GLY A CA 1
ATOM 1502 C C . GLY A 1 185 ? 35.025 -2.429 0.888 1.00 50.69 185 GLY A C 1
ATOM 1503 O O . GLY A 1 185 ? 33.860 -2.690 1.192 1.00 50.69 185 GLY A O 1
ATOM 1504 N N . GLU A 1 186 ? 35.334 -1.854 -0.279 1.00 48.88 186 GLU A N 1
ATOM 1505 C CA . GLU A 1 186 ? 34.373 -1.672 -1.375 1.00 48.88 186 GLU A CA 1
ATOM 1506 C C . GLU A 1 186 ? 34.486 -2.840 -2.368 1.00 48.88 186 GLU A C 1
ATOM 1508 O O . GLU A 1 186 ? 35.552 -3.099 -2.936 1.00 48.88 186 GLU A O 1
ATOM 1513 N N . ALA A 1 187 ? 33.387 -3.570 -2.573 1.00 55.97 187 ALA A N 1
ATOM 1514 C CA . ALA A 1 187 ? 33.308 -4.619 -3.587 1.00 55.97 187 ALA A CA 1
ATOM 1515 C C . ALA A 1 187 ? 33.454 -3.994 -4.986 1.00 55.97 187 ALA A C 1
ATOM 1517 O O . ALA A 1 187 ? 32.685 -3.105 -5.367 1.00 55.97 187 ALA A O 1
ATOM 1518 N N . VAL A 1 188 ? 34.450 -4.439 -5.755 1.00 63.34 188 VAL A N 1
ATOM 1519 C CA . VAL A 1 188 ? 34.657 -3.965 -7.128 1.00 63.34 188 VAL A CA 1
ATOM 1520 C C . VAL A 1 188 ? 33.556 -4.556 -8.007 1.00 63.34 188 VAL A C 1
ATOM 1522 O O . VAL A 1 188 ? 33.399 -5.767 -8.090 1.00 63.34 188 VAL A O 1
ATOM 1525 N N . ASN A 1 189 ? 32.775 -3.696 -8.662 1.00 83.56 189 ASN A N 1
ATOM 1526 C CA . ASN A 1 189 ? 31.695 -4.117 -9.554 1.00 83.56 189 ASN A CA 1
ATOM 1527 C C . ASN A 1 189 ? 32.258 -4.940 -10.733 1.00 83.56 189 ASN A C 1
ATOM 1529 O O . ASN A 1 189 ? 33.008 -4.409 -11.558 1.00 83.56 189 ASN A O 1
ATOM 1533 N N . PHE A 1 190 ? 31.868 -6.213 -10.817 1.00 86.50 190 PHE A N 1
ATOM 1534 C CA . PHE A 1 190 ? 32.364 -7.197 -11.784 1.00 86.50 190 PHE A CA 1
ATOM 1535 C C . PHE A 1 190 ? 32.184 -6.741 -13.239 1.00 86.50 190 PHE A C 1
ATOM 1537 O O . PHE A 1 190 ? 33.091 -6.862 -14.062 1.00 86.50 190 PHE A O 1
ATOM 1544 N N . VAL A 1 191 ? 31.042 -6.123 -13.552 1.00 89.88 191 VAL A N 1
ATOM 1545 C CA . VAL A 1 191 ? 30.759 -5.586 -14.891 1.00 89.88 191 VAL A CA 1
ATOM 1546 C C . VAL A 1 191 ? 31.745 -4.483 -15.257 1.00 89.88 191 VAL A C 1
ATOM 1548 O O . VAL A 1 191 ? 32.268 -4.485 -16.369 1.00 89.88 191 VAL A O 1
ATOM 1551 N N . LYS A 1 192 ? 32.045 -3.561 -14.332 1.00 89.12 192 LYS A N 1
ATOM 1552 C CA . LYS A 1 192 ? 33.013 -2.481 -14.587 1.00 89.12 192 LYS A CA 1
ATOM 1553 C C . LYS A 1 192 ? 34.409 -3.027 -14.869 1.00 89.12 192 LYS A C 1
ATOM 1555 O O . LYS A 1 192 ? 35.078 -2.506 -15.757 1.00 89.12 192 LYS A O 1
ATOM 1560 N N . LEU A 1 193 ? 34.822 -4.076 -14.153 1.00 89.69 193 LEU A N 1
ATOM 1561 C CA . LEU A 1 193 ? 36.107 -4.738 -14.380 1.00 89.69 193 LEU A CA 1
ATOM 1562 C C . LEU A 1 193 ? 36.185 -5.310 -15.801 1.00 89.69 193 LEU A C 1
ATOM 1564 O O . LEU A 1 193 ? 37.135 -5.027 -16.530 1.00 89.69 193 LEU A O 1
ATOM 1568 N N . LEU A 1 194 ? 35.159 -6.055 -16.218 1.00 90.81 194 LEU A N 1
ATOM 1569 C CA . LEU A 1 194 ? 35.077 -6.614 -17.568 1.00 90.81 194 LEU A CA 1
ATOM 1570 C C . LEU A 1 194 ? 35.024 -5.525 -18.651 1.00 90.81 194 LEU A C 1
ATOM 1572 O O . LEU A 1 194 ? 35.674 -5.648 -19.689 1.00 90.81 194 LEU A O 1
ATOM 1576 N N . GLU A 1 195 ? 34.277 -4.440 -18.431 1.00 92.00 195 GLU A N 1
ATOM 1577 C CA . GLU A 1 195 ? 34.215 -3.309 -19.365 1.00 92.00 195 GLU A CA 1
ATOM 1578 C C . GLU A 1 195 ? 35.569 -2.593 -19.510 1.00 92.00 195 GLU A C 1
ATOM 1580 O O . GLU A 1 195 ? 35.939 -2.187 -20.619 1.00 92.00 195 GLU A O 1
ATOM 1585 N N . GLU A 1 196 ? 36.325 -2.456 -18.418 1.00 93.19 196 GLU A N 1
ATOM 1586 C CA . GLU A 1 196 ? 37.669 -1.876 -18.419 1.00 93.19 196 GLU A CA 1
ATOM 1587 C C . GLU A 1 196 ? 38.678 -2.788 -19.130 1.00 93.19 196 GLU A C 1
ATOM 1589 O O . GLU A 1 196 ? 39.345 -2.330 -20.062 1.00 93.19 196 GLU A O 1
ATOM 1594 N N . GLN A 1 197 ? 38.697 -4.087 -18.811 1.00 92.69 197 GLN A N 1
ATOM 1595 C CA . GLN A 1 197 ? 39.519 -5.089 -19.505 1.00 92.69 197 GLN A CA 1
ATOM 1596 C C . GLN A 1 197 ? 39.233 -5.112 -21.011 1.00 92.69 197 GLN A C 1
ATOM 1598 O O . GLN A 1 197 ? 40.144 -5.054 -21.839 1.00 92.69 197 GLN A O 1
ATOM 1603 N N . LEU A 1 198 ? 37.955 -5.110 -21.396 1.00 93.06 198 LEU A N 1
ATOM 1604 C CA . LEU A 1 198 ? 37.540 -5.072 -22.794 1.00 93.06 198 LEU A CA 1
ATOM 1605 C C . LEU A 1 198 ? 38.032 -3.798 -23.496 1.00 93.06 198 LEU A C 1
ATOM 1607 O O . LEU A 1 198 ? 38.445 -3.849 -24.660 1.00 93.06 198 LEU A O 1
ATOM 1611 N N . LYS A 1 199 ? 38.012 -2.647 -22.815 1.00 94.88 199 LYS A N 1
ATOM 1612 C CA . LYS A 1 199 ? 38.523 -1.377 -23.350 1.00 94.88 199 LYS A CA 1
ATOM 1613 C C . LYS A 1 199 ? 40.042 -1.409 -23.532 1.00 94.88 199 LYS A C 1
ATOM 1615 O O . LYS A 1 199 ? 40.524 -0.962 -24.577 1.00 94.88 199 LYS A O 1
ATOM 1620 N N . GLU A 1 200 ? 40.781 -1.933 -22.558 1.00 94.50 200 GLU A N 1
ATOM 1621 C CA . GLU A 1 200 ? 42.239 -2.075 -22.617 1.00 94.50 200 GLU A CA 1
ATOM 1622 C C . GLU A 1 200 ? 42.674 -3.023 -23.732 1.00 94.50 200 GLU A C 1
ATOM 1624 O O . GLU A 1 200 ? 43.508 -2.654 -24.564 1.00 94.50 200 GLU A O 1
ATOM 1629 N N . LEU A 1 201 ? 42.053 -4.202 -23.822 1.00 92.94 201 LEU A N 1
ATOM 1630 C CA . LEU A 1 201 ? 42.334 -5.182 -24.868 1.00 92.94 201 LEU A CA 1
ATOM 1631 C C . LEU A 1 201 ? 42.047 -4.606 -26.255 1.00 92.94 201 LEU A C 1
ATOM 1633 O O . LEU A 1 201 ? 42.919 -4.663 -27.125 1.00 92.94 201 LEU A O 1
ATOM 1637 N N . LYS A 1 202 ? 40.880 -3.969 -26.454 1.00 93.31 202 LYS A N 1
ATOM 1638 C CA . LYS A 1 202 ? 40.531 -3.302 -27.723 1.00 93.31 202 LYS A CA 1
ATOM 1639 C C . LYS A 1 202 ? 41.521 -2.201 -28.087 1.00 93.31 202 LYS A C 1
ATOM 1641 O O . LYS A 1 202 ? 41.814 -2.023 -29.268 1.00 93.31 202 LYS A O 1
ATOM 1646 N N . TYR A 1 203 ? 42.040 -1.461 -27.108 1.00 94.25 203 TYR A N 1
ATOM 1647 C CA . TYR A 1 203 ? 43.074 -0.457 -27.347 1.00 94.25 203 TYR A CA 1
ATOM 1648 C C . TYR A 1 203 ? 44.407 -1.103 -27.751 1.00 94.25 203 TYR A C 1
ATOM 1650 O O . TYR A 1 203 ? 44.992 -0.701 -28.757 1.00 94.25 203 TYR A O 1
ATOM 1658 N N . ALA A 1 204 ? 44.845 -2.138 -27.029 1.00 91.75 204 ALA A N 1
ATOM 1659 C CA . ALA A 1 204 ? 46.120 -2.820 -27.239 1.00 91.75 204 ALA A CA 1
ATOM 1660 C C . ALA A 1 204 ? 46.238 -3.484 -28.620 1.00 91.75 204 ALA A C 1
ATOM 1662 O O . ALA A 1 204 ? 47.324 -3.514 -29.197 1.00 91.75 204 ALA A O 1
ATOM 1663 N N . ILE A 1 205 ? 45.134 -3.996 -29.174 1.00 92.75 205 ILE A N 1
ATOM 1664 C CA . ILE A 1 205 ? 45.146 -4.637 -30.497 1.00 92.75 205 ILE A CA 1
ATOM 1665 C C . ILE A 1 205 ? 44.784 -3.710 -31.652 1.00 92.75 205 ILE A C 1
ATOM 1667 O O . ILE A 1 205 ? 44.963 -4.105 -32.798 1.00 92.75 205 ILE A O 1
ATOM 1671 N N . LYS A 1 206 ? 44.302 -2.489 -31.399 1.00 94.31 206 LYS A N 1
ATOM 1672 C CA . LYS A 1 206 ? 43.731 -1.603 -32.429 1.00 94.31 206 LYS A CA 1
ATOM 1673 C C . LYS A 1 206 ? 44.653 -1.385 -33.631 1.00 94.31 206 LYS A C 1
ATOM 1675 O O . LYS A 1 206 ? 44.226 -1.513 -34.782 1.00 94.31 206 LYS A O 1
ATOM 1680 N N . ASP A 1 207 ? 45.914 -1.053 -33.369 1.00 91.69 207 ASP A N 1
ATOM 1681 C CA . ASP A 1 207 ? 46.891 -0.772 -34.423 1.00 91.69 207 ASP A CA 1
ATOM 1682 C C . ASP A 1 207 ? 47.370 -2.063 -35.104 1.00 91.69 207 ASP A C 1
ATOM 1684 O O . ASP A 1 207 ? 47.475 -2.107 -36.332 1.00 91.69 207 ASP A O 1
ATOM 1688 N N . GLY A 1 208 ? 47.549 -3.143 -34.333 1.00 90.12 208 GLY A N 1
ATOM 1689 C CA . GLY A 1 208 ? 47.878 -4.472 -34.855 1.00 90.12 208 GLY A CA 1
ATOM 1690 C C . GLY A 1 208 ? 46.782 -5.037 -35.764 1.00 90.12 208 GLY A C 1
ATOM 1691 O O . GLY A 1 208 ? 47.066 -5.466 -36.878 1.00 90.12 208 GLY A O 1
ATOM 1692 N N . GLN A 1 209 ? 45.514 -4.944 -35.359 1.00 91.44 209 GLN A N 1
ATOM 1693 C CA . GLN A 1 209 ? 44.340 -5.308 -36.159 1.00 91.44 209 GLN A CA 1
ATOM 1694 C C . GLN A 1 209 ? 44.255 -4.497 -37.454 1.00 91.44 209 GLN A C 1
ATOM 1696 O O . GLN A 1 209 ? 43.978 -5.042 -38.528 1.00 91.44 209 GLN A O 1
ATOM 1701 N N . LYS A 1 210 ? 44.506 -3.183 -37.383 1.00 92.69 210 LYS A N 1
ATOM 1702 C CA . LYS A 1 210 ? 44.524 -2.319 -38.568 1.00 92.69 210 LYS A CA 1
ATOM 1703 C C . LYS A 1 210 ? 45.624 -2.747 -39.542 1.00 92.69 210 LYS A C 1
ATOM 1705 O O . LYS A 1 210 ? 45.346 -2.868 -40.737 1.00 92.69 210 LYS A O 1
ATOM 1710 N N . ARG A 1 211 ? 46.830 -3.027 -39.037 1.00 90.94 211 ARG A N 1
ATOM 1711 C CA . ARG A 1 211 ? 47.971 -3.485 -39.839 1.00 90.94 211 ARG A CA 1
ATOM 1712 C C . ARG A 1 211 ? 47.736 -4.874 -40.436 1.00 90.94 211 ARG A C 1
ATOM 1714 O O . ARG A 1 211 ? 47.963 -5.054 -41.629 1.00 90.94 211 ARG A O 1
ATOM 1721 N N . LEU A 1 212 ? 47.153 -5.809 -39.683 1.00 89.81 212 LEU A N 1
ATOM 1722 C CA . LEU A 1 212 ? 46.712 -7.111 -40.199 1.00 89.81 212 LEU A CA 1
ATOM 1723 C C . LEU A 1 212 ? 45.725 -6.961 -41.363 1.00 89.81 212 LEU A C 1
ATOM 1725 O O . LEU A 1 212 ? 45.896 -7.585 -42.408 1.00 89.81 212 LEU A O 1
ATOM 1729 N N . LYS A 1 213 ? 44.726 -6.076 -41.240 1.00 90.38 213 LYS A N 1
ATOM 1730 C CA . LYS A 1 213 ? 43.759 -5.785 -42.316 1.00 90.38 213 LYS A CA 1
ATOM 1731 C C . LYS A 1 213 ? 44.397 -5.108 -43.538 1.00 90.38 213 LYS A C 1
ATOM 1733 O O . LYS A 1 213 ? 43.852 -5.160 -44.645 1.00 90.38 213 LYS A O 1
ATOM 1738 N N . GLU A 1 214 ? 45.515 -4.411 -43.361 1.00 89.56 214 GLU A N 1
ATOM 1739 C CA . GLU A 1 214 ? 46.314 -3.856 -44.456 1.00 89.56 214 GLU A CA 1
ATOM 1740 C C . GLU A 1 214 ? 47.132 -4.940 -45.165 1.00 89.56 214 GLU A C 1
ATOM 1742 O O . GLU A 1 214 ? 47.010 -5.055 -46.387 1.00 89.56 214 GLU A O 1
ATOM 1747 N N . LEU A 1 215 ? 47.857 -5.779 -44.416 1.00 88.00 215 LEU A N 1
ATOM 1748 C CA . LEU A 1 215 ? 48.668 -6.888 -44.934 1.00 88.00 215 LEU A CA 1
ATOM 1749 C C . LEU A 1 215 ? 47.820 -7.950 -45.656 1.00 88.00 215 LEU A C 1
ATOM 1751 O O . LEU A 1 215 ? 48.186 -8.392 -46.747 1.00 88.00 215 LEU A O 1
ATOM 1755 N N . LEU A 1 216 ? 46.642 -8.282 -45.110 1.00 88.56 216 LEU A N 1
ATOM 1756 C CA . LEU A 1 216 ? 45.649 -9.204 -45.692 1.00 88.56 216 LEU A CA 1
ATOM 1757 C C . LEU A 1 216 ? 44.780 -8.570 -46.798 1.00 88.56 216 LEU A C 1
ATOM 1759 O O . LEU A 1 216 ? 43.823 -9.185 -47.278 1.00 88.56 216 LEU A O 1
ATOM 1763 N N . GLY A 1 217 ? 45.078 -7.330 -47.195 1.00 85.38 217 GLY A N 1
ATOM 1764 C CA . GLY A 1 217 ? 44.354 -6.602 -48.232 1.00 85.38 217 GLY A CA 1
ATOM 1765 C C . GLY A 1 217 ? 44.351 -7.289 -49.606 1.00 85.38 217 GLY A C 1
ATOM 1766 O O . GLY A 1 217 ? 45.075 -8.242 -49.886 1.00 85.38 217 GLY A O 1
ATOM 1767 N N . THR A 1 218 ? 43.499 -6.793 -50.503 1.00 84.56 218 THR A N 1
ATOM 1768 C CA . THR A 1 218 ? 43.413 -7.279 -51.891 1.00 84.56 218 THR A CA 1
ATOM 1769 C C . THR A 1 218 ? 44.645 -6.898 -52.712 1.00 84.56 218 THR A C 1
ATOM 1771 O O . THR A 1 218 ? 45.279 -5.890 -52.422 1.00 84.56 218 THR A O 1
ATOM 1774 N N . ASP A 1 219 ? 44.869 -7.572 -53.841 1.00 80.56 219 ASP A N 1
ATOM 1775 C CA . ASP A 1 219 ? 45.949 -7.318 -54.815 1.00 80.56 219 ASP A CA 1
ATOM 1776 C C . ASP A 1 219 ? 45.967 -5.911 -55.456 1.00 80.56 219 ASP A C 1
ATOM 1778 O O . ASP A 1 219 ? 46.843 -5.601 -56.260 1.00 80.56 219 ASP A O 1
ATOM 1782 N N . ARG A 1 220 ? 44.986 -5.060 -55.133 1.00 80.19 220 ARG A N 1
ATOM 1783 C CA . ARG A 1 220 ? 44.889 -3.643 -55.525 1.00 80.19 220 ARG A CA 1
ATOM 1784 C C . ARG A 1 220 ? 45.321 -2.672 -54.422 1.00 80.19 220 ARG A C 1
ATOM 1786 O O . ARG A 1 220 ? 45.424 -1.476 -54.675 1.00 80.19 220 ARG A O 1
ATOM 1793 N N . LYS A 1 221 ? 45.528 -3.157 -53.195 1.00 84.00 221 LYS A N 1
ATOM 1794 C CA . LYS A 1 221 ? 45.864 -2.340 -52.027 1.00 84.00 221 LYS A CA 1
ATOM 1795 C C . LYS A 1 221 ? 47.377 -2.360 -51.830 1.00 84.00 221 LYS A C 1
ATOM 1797 O O . LYS A 1 221 ? 47.929 -3.374 -51.408 1.00 84.00 221 LYS A O 1
ATOM 1802 N N . LYS A 1 222 ? 48.029 -1.242 -52.159 1.00 77.06 222 LYS A N 1
ATOM 1803 C CA . LYS A 1 222 ? 49.478 -1.052 -52.005 1.00 77.06 222 LYS A CA 1
ATOM 1804 C C . LYS A 1 222 ? 49.910 -1.334 -50.559 1.00 77.06 222 LYS A C 1
ATOM 1806 O O . LYS A 1 222 ? 49.249 -0.847 -49.643 1.00 77.06 222 LYS A O 1
ATOM 1811 N N . GLY A 1 223 ? 50.976 -2.116 -50.369 1.00 76.25 223 GLY A N 1
ATOM 1812 C CA . GLY A 1 223 ? 51.432 -2.569 -49.049 1.00 76.25 223 GLY A CA 1
ATOM 1813 C C . GLY A 1 223 ? 50.731 -3.818 -48.491 1.00 76.25 223 GLY A C 1
ATOM 1814 O O . GLY A 1 223 ? 50.989 -4.175 -47.346 1.00 76.25 223 GLY A O 1
ATOM 1815 N N . SER A 1 224 ? 49.852 -4.478 -49.260 1.00 88.88 224 SER A N 1
ATOM 1816 C CA . SER A 1 224 ? 49.341 -5.820 -48.926 1.00 88.88 224 SER A CA 1
ATOM 1817 C C . SER A 1 224 ? 50.214 -6.912 -49.538 1.00 88.88 224 SER A C 1
ATOM 1819 O O . SER A 1 224 ? 50.742 -6.741 -50.637 1.00 88.88 224 SER A O 1
ATOM 1821 N N . ILE A 1 225 ? 50.287 -8.075 -48.891 1.00 86.31 225 ILE A N 1
ATOM 1822 C CA . ILE A 1 225 ? 51.111 -9.205 -49.353 1.00 86.31 225 ILE A CA 1
ATOM 1823 C C . ILE A 1 225 ? 50.679 -9.668 -50.753 1.00 86.31 225 ILE A C 1
ATOM 1825 O O . ILE A 1 225 ? 51.514 -9.968 -51.602 1.00 86.31 225 ILE A O 1
ATOM 1829 N N . LYS A 1 226 ? 49.371 -9.652 -51.051 1.00 86.38 226 LYS A N 1
ATOM 1830 C CA . LYS A 1 226 ? 48.838 -9.987 -52.386 1.00 86.38 226 LYS A CA 1
ATOM 1831 C C . LYS A 1 226 ? 49.215 -8.963 -53.459 1.00 86.38 226 LYS A C 1
ATOM 1833 O O . LYS A 1 226 ? 49.386 -9.338 -54.616 1.00 86.38 226 LYS A O 1
ATOM 1838 N N . TYR A 1 227 ? 49.291 -7.681 -53.105 1.00 87.81 227 TYR A N 1
ATOM 1839 C CA . TYR A 1 227 ? 49.710 -6.628 -54.029 1.00 87.81 227 TYR A CA 1
ATOM 1840 C C . TYR A 1 227 ? 51.213 -6.718 -54.310 1.00 87.81 227 TYR A C 1
ATOM 1842 O O . TYR A 1 227 ? 51.601 -6.700 -55.474 1.00 87.81 227 TYR A O 1
ATOM 1850 N N . GLU A 1 228 ? 52.044 -6.866 -53.275 1.00 84.62 228 GLU A N 1
ATOM 1851 C CA . GLU A 1 228 ? 53.506 -6.919 -53.415 1.00 84.62 228 GLU A CA 1
ATOM 1852 C C . GLU A 1 228 ? 53.960 -8.177 -54.179 1.00 84.62 228 GLU A C 1
ATOM 1854 O O . GLU A 1 228 ? 54.736 -8.065 -55.129 1.00 84.62 228 GLU A O 1
ATOM 1859 N N . ASN A 1 229 ? 53.350 -9.339 -53.905 1.00 84.31 229 ASN A N 1
ATOM 1860 C CA . ASN A 1 229 ? 53.570 -10.566 -54.685 1.00 84.31 229 ASN A CA 1
ATOM 1861 C C . ASN A 1 229 ? 53.214 -10.400 -56.175 1.00 84.31 229 ASN A C 1
ATOM 1863 O O . ASN A 1 229 ? 53.906 -10.907 -57.054 1.00 84.31 229 ASN A O 1
ATOM 1867 N N . LYS A 1 230 ? 52.144 -9.657 -56.494 1.00 86.31 230 LYS A N 1
ATOM 1868 C CA . LYS A 1 230 ? 51.729 -9.382 -57.882 1.00 86.31 230 LYS A CA 1
ATOM 1869 C C . LYS A 1 230 ? 52.688 -8.438 -58.614 1.00 86.31 230 LYS A C 1
ATOM 1871 O O . LYS A 1 230 ? 52.787 -8.511 -59.837 1.00 86.31 230 LYS A O 1
ATOM 1876 N N . GLN A 1 231 ? 53.364 -7.549 -57.886 1.00 82.31 231 GLN A N 1
ATOM 1877 C CA . GLN A 1 231 ? 54.399 -6.666 -58.432 1.00 82.31 231 GLN A CA 1
ATOM 1878 C C . GLN A 1 231 ? 55.765 -7.364 -58.569 1.00 82.31 231 GLN A C 1
ATOM 1880 O O . GLN A 1 231 ? 56.678 -6.776 -59.143 1.00 82.31 231 GLN A O 1
ATOM 1885 N N . GLY A 1 232 ? 55.899 -8.611 -58.096 1.00 78.38 232 GLY A N 1
ATOM 1886 C CA . GLY A 1 232 ? 57.150 -9.374 -58.135 1.00 78.38 232 GLY A CA 1
ATOM 1887 C C . GLY A 1 232 ? 58.158 -8.973 -57.054 1.00 78.38 232 GLY A C 1
ATOM 1888 O O . GLY A 1 232 ? 59.347 -9.237 -57.221 1.00 78.38 232 GLY A O 1
ATOM 1889 N N . ASN A 1 233 ? 57.699 -8.318 -55.983 1.00 84.75 233 ASN A N 1
ATOM 1890 C CA . ASN A 1 233 ? 58.524 -7.937 -54.836 1.00 84.75 233 ASN A CA 1
ATOM 1891 C C . ASN A 1 233 ? 58.651 -9.107 -53.845 1.00 84.75 233 ASN A C 1
ATOM 1893 O O . ASN A 1 233 ? 57.750 -9.939 -53.759 1.00 84.75 233 ASN A O 1
ATOM 1897 N N . ASP A 1 234 ? 59.748 -9.150 -53.084 1.00 84.31 234 ASP A N 1
ATOM 1898 C CA . ASP A 1 234 ? 59.932 -10.114 -51.991 1.00 84.31 234 ASP A CA 1
ATOM 1899 C C . ASP A 1 234 ? 58.951 -9.810 -50.845 1.00 84.31 234 ASP A C 1
ATOM 1901 O O . ASP A 1 234 ? 58.896 -8.682 -50.350 1.00 84.31 234 ASP A O 1
ATOM 1905 N N . THR A 1 235 ? 58.143 -10.800 -50.458 1.00 85.06 235 THR A N 1
ATOM 1906 C CA . THR A 1 235 ? 57.118 -10.673 -49.412 1.00 85.06 235 THR A CA 1
ATOM 1907 C C . THR A 1 235 ? 57.479 -11.367 -48.108 1.00 85.06 235 THR A C 1
ATOM 1909 O O . THR A 1 235 ? 56.675 -11.309 -47.180 1.00 85.06 235 THR A O 1
ATOM 1912 N N . THR A 1 236 ? 58.667 -11.968 -48.006 1.00 86.69 236 THR A N 1
ATOM 1913 C CA . THR A 1 236 ? 59.086 -12.759 -46.837 1.00 86.69 236 THR A CA 1
ATOM 1914 C C . THR A 1 236 ? 58.968 -11.954 -45.536 1.00 86.69 236 THR A C 1
ATOM 1916 O O . THR A 1 236 ? 58.300 -12.389 -44.602 1.00 86.69 236 THR A O 1
ATOM 1919 N N . ASP A 1 237 ? 59.477 -10.717 -45.516 1.00 84.06 237 ASP A N 1
ATOM 1920 C CA . ASP A 1 237 ? 59.404 -9.825 -44.345 1.00 84.06 237 ASP A CA 1
ATOM 1921 C C . ASP A 1 237 ? 57.957 -9.461 -43.955 1.00 84.06 237 ASP A C 1
ATOM 1923 O O . ASP A 1 237 ? 57.626 -9.333 -42.776 1.00 84.06 237 ASP A O 1
ATOM 1927 N N . LEU A 1 238 ? 57.065 -9.301 -44.942 1.00 85.56 238 LEU A N 1
ATOM 1928 C CA . LEU A 1 238 ? 55.652 -8.978 -44.706 1.00 85.56 238 LEU A CA 1
ATOM 1929 C C . LEU A 1 238 ? 54.865 -10.195 -44.206 1.00 85.56 238 LEU A C 1
ATOM 1931 O O . LEU A 1 238 ? 53.903 -10.038 -43.453 1.00 85.56 238 LEU A O 1
ATOM 1935 N N . GLU A 1 239 ? 55.251 -11.397 -44.629 1.00 87.81 239 GLU A N 1
ATOM 1936 C CA . GLU A 1 239 ? 54.688 -12.665 -44.160 1.00 87.81 239 GLU A CA 1
ATOM 1937 C C . GLU A 1 239 ? 55.148 -12.987 -42.729 1.00 87.81 239 GLU A C 1
ATOM 1939 O O . GLU A 1 239 ? 54.332 -13.423 -41.913 1.00 87.81 239 GLU A O 1
ATOM 1944 N N . GLU A 1 240 ? 56.400 -12.677 -42.380 1.00 88.50 240 GLU A N 1
ATOM 1945 C CA . GLU A 1 240 ? 56.895 -12.731 -40.998 1.00 88.50 240 GLU A CA 1
ATOM 1946 C C . GLU A 1 240 ? 56.209 -11.686 -40.099 1.00 88.50 240 GLU A C 1
ATOM 1948 O O . GLU A 1 240 ? 55.770 -12.011 -38.992 1.00 88.50 240 GLU A O 1
ATOM 1953 N N . GLU A 1 241 ? 56.038 -10.444 -40.575 1.00 89.44 241 GLU A N 1
ATOM 1954 C CA . GLU A 1 241 ? 55.271 -9.402 -39.873 1.00 89.44 241 GLU A CA 1
ATOM 1955 C C . GLU A 1 241 ? 53.817 -9.848 -39.638 1.00 89.44 241 GLU A C 1
ATOM 1957 O O . GLU A 1 241 ? 53.289 -9.695 -38.534 1.00 89.44 241 GLU A O 1
ATOM 1962 N N . LEU A 1 242 ? 53.178 -10.448 -40.650 1.00 89.12 242 LEU A N 1
ATOM 1963 C CA . LEU A 1 242 ? 51.826 -10.995 -40.545 1.00 89.12 242 LEU A CA 1
ATOM 1964 C C . LEU A 1 242 ? 51.745 -12.079 -39.463 1.00 89.12 242 LEU A C 1
ATOM 1966 O O . LEU A 1 242 ? 50.845 -12.015 -38.626 1.00 89.12 242 LEU A O 1
ATOM 1970 N N . ALA A 1 243 ? 52.670 -13.042 -39.452 1.00 90.44 243 ALA A N 1
ATOM 1971 C CA . ALA A 1 243 ? 52.694 -14.120 -38.463 1.00 90.44 243 ALA A CA 1
ATOM 1972 C C . ALA A 1 243 ? 52.901 -13.589 -37.030 1.00 90.44 243 ALA A C 1
ATOM 1974 O O . ALA A 1 243 ? 52.226 -14.020 -36.090 1.00 90.44 243 ALA A O 1
ATOM 1975 N N . ASN A 1 244 ? 53.778 -12.595 -36.864 1.00 90.00 244 ASN A N 1
ATOM 1976 C CA . ASN A 1 244 ? 54.024 -11.943 -35.578 1.00 90.00 244 ASN A CA 1
ATOM 1977 C C . ASN A 1 244 ? 52.800 -11.161 -35.085 1.00 90.00 244 ASN A C 1
ATOM 1979 O O . ASN A 1 244 ? 52.402 -11.290 -33.929 1.00 90.00 244 ASN A O 1
ATOM 1983 N N . LEU A 1 245 ? 52.146 -10.398 -35.960 1.00 89.75 245 LEU A N 1
ATOM 1984 C CA . LEU A 1 245 ? 50.929 -9.673 -35.601 1.00 89.75 245 LEU A CA 1
ATOM 1985 C C . LEU A 1 245 ? 49.762 -10.623 -35.309 1.00 89.75 245 LEU A C 1
ATOM 1987 O O . LEU A 1 245 ? 49.004 -10.382 -34.373 1.00 89.75 245 LEU A O 1
ATOM 1991 N N . GLN A 1 246 ? 49.629 -11.722 -36.057 1.00 90.56 246 GLN A N 1
ATOM 1992 C CA . GLN A 1 246 ? 48.614 -12.747 -35.805 1.00 90.56 246 GLN A CA 1
ATOM 1993 C C . GLN A 1 246 ? 48.805 -13.406 -34.435 1.00 90.56 246 GLN A C 1
ATOM 1995 O O . GLN A 1 246 ? 47.831 -13.544 -33.699 1.00 90.56 246 GLN A O 1
ATOM 2000 N N . SER A 1 247 ? 50.041 -13.745 -34.053 1.00 89.44 247 SER A N 1
ATOM 2001 C CA . SER A 1 247 ? 50.316 -14.345 -32.738 1.00 89.44 247 SER A CA 1
ATOM 2002 C C . SER A 1 247 ? 50.030 -13.397 -31.565 1.00 89.44 247 SER A C 1
ATOM 2004 O O . SER A 1 247 ? 49.690 -13.857 -30.478 1.00 89.44 247 SER A O 1
ATOM 2006 N N . MET A 1 248 ? 50.101 -12.079 -31.779 1.00 89.06 248 MET A N 1
ATOM 2007 C CA . MET A 1 248 ? 49.781 -11.072 -30.761 1.00 89.06 248 MET A CA 1
ATOM 2008 C C . MET A 1 248 ? 48.297 -10.689 -30.691 1.00 89.06 248 MET A C 1
ATOM 2010 O O . MET A 1 248 ? 47.805 -10.385 -29.600 1.00 89.06 248 MET A O 1
ATOM 2014 N N . VAL A 1 249 ? 47.612 -10.638 -31.838 1.00 91.19 249 VAL A N 1
ATOM 2015 C CA . VAL A 1 249 ? 46.236 -10.130 -31.963 1.00 91.19 249 VAL A CA 1
ATOM 2016 C C . VAL A 1 249 ? 45.199 -11.232 -31.760 1.00 91.19 249 VAL A C 1
ATOM 2018 O O . VAL A 1 249 ? 44.251 -11.004 -31.017 1.00 91.19 249 VAL A O 1
ATOM 2021 N N . ILE A 1 250 ? 45.385 -12.424 -32.344 1.00 90.62 250 ILE A N 1
ATOM 2022 C CA . ILE A 1 250 ? 44.387 -13.510 -32.287 1.00 90.62 250 ILE A CA 1
ATOM 2023 C C . ILE A 1 250 ? 44.033 -13.908 -30.840 1.00 90.62 250 ILE A C 1
ATOM 2025 O O . ILE A 1 250 ? 42.843 -13.992 -30.545 1.00 90.62 250 ILE A O 1
ATOM 2029 N N . PRO A 1 251 ? 44.992 -14.101 -29.907 1.00 93.19 251 PRO A N 1
ATOM 2030 C CA . PRO A 1 251 ? 44.651 -14.470 -28.529 1.00 93.19 251 PRO A CA 1
ATOM 2031 C C . PRO A 1 251 ? 43.845 -13.388 -27.801 1.00 93.19 251 PRO A C 1
ATOM 2033 O O . PRO A 1 251 ? 42.894 -13.686 -27.091 1.00 93.19 251 PRO A O 1
ATOM 2036 N N . LYS A 1 252 ? 44.179 -12.113 -28.028 1.00 91.56 252 LYS A N 1
ATOM 2037 C CA . LYS A 1 252 ? 43.451 -10.983 -27.434 1.00 91.56 252 LYS A CA 1
ATOM 2038 C C . LYS A 1 252 ? 42.070 -10.788 -28.066 1.00 91.56 252 LYS A C 1
ATOM 2040 O O . LYS A 1 252 ? 41.152 -10.341 -27.394 1.00 91.56 252 LYS A O 1
ATOM 2045 N N . GLU A 1 253 ? 41.899 -11.120 -29.347 1.00 90.50 253 GLU A N 1
ATOM 2046 C CA . GLU A 1 253 ? 40.576 -11.165 -29.984 1.00 90.50 253 GLU A CA 1
ATOM 2047 C C . GLU A 1 253 ? 39.694 -12.268 -29.387 1.00 90.50 253 GLU A C 1
ATOM 2049 O O . GLU A 1 253 ? 38.496 -12.048 -29.214 1.00 90.50 253 GLU A O 1
ATOM 2054 N N . GLN A 1 254 ? 40.272 -13.425 -29.046 1.00 92.88 254 GLN A N 1
ATOM 2055 C CA . GLN A 1 254 ? 39.564 -14.498 -28.340 1.00 92.88 254 GLN A CA 1
ATOM 2056 C C . GLN A 1 254 ? 39.136 -14.049 -26.937 1.00 92.88 254 GLN A C 1
ATOM 2058 O O . GLN A 1 254 ? 37.968 -14.191 -26.594 1.00 92.88 254 GLN A O 1
ATOM 2063 N N . GLU A 1 255 ? 40.032 -13.413 -26.182 1.00 91.94 255 GLU A N 1
ATOM 2064 C CA . GLU A 1 255 ? 39.741 -12.868 -24.848 1.00 91.94 255 GLU A CA 1
ATOM 2065 C C . GLU A 1 255 ? 38.649 -11.781 -24.885 1.00 91.94 255 GLU A C 1
ATOM 2067 O O . GLU A 1 255 ? 37.716 -11.797 -24.085 1.00 91.94 255 GLU A O 1
ATOM 2072 N N . ILE A 1 256 ? 38.682 -10.878 -25.876 1.00 92.44 256 ILE A N 1
ATOM 2073 C CA . ILE A 1 256 ? 37.595 -9.907 -26.096 1.00 92.44 256 ILE A CA 1
ATOM 2074 C C . ILE A 1 256 ? 36.268 -10.622 -26.360 1.00 92.44 256 ILE A C 1
ATOM 2076 O O . ILE A 1 256 ? 35.246 -10.207 -25.817 1.00 92.44 256 ILE A O 1
ATOM 2080 N N . ALA A 1 257 ? 36.264 -11.667 -27.191 1.00 93.94 257 ALA A N 1
ATOM 2081 C CA . ALA A 1 257 ? 35.048 -12.415 -27.496 1.00 93.94 257 ALA A CA 1
ATOM 2082 C C . ALA A 1 257 ? 34.492 -13.132 -26.254 1.00 93.94 257 ALA A C 1
ATOM 2084 O O . ALA A 1 257 ? 33.280 -13.140 -26.050 1.00 93.94 257 ALA A O 1
ATOM 2085 N N . GLU A 1 258 ? 35.356 -13.684 -25.401 1.00 93.56 258 GLU A N 1
ATOM 2086 C CA . GLU A 1 258 ? 34.967 -14.304 -24.130 1.00 93.56 258 GLU A CA 1
ATOM 2087 C C . GLU A 1 258 ? 34.342 -13.286 -23.169 1.00 93.56 258 GLU A C 1
ATOM 2089 O O . GLU A 1 258 ? 33.251 -13.529 -22.651 1.00 93.56 258 GLU A O 1
ATOM 2094 N N . ILE A 1 259 ? 34.961 -12.113 -22.996 1.00 92.00 259 ILE A N 1
ATOM 2095 C CA . ILE A 1 259 ? 34.409 -11.036 -22.160 1.00 92.00 259 ILE A CA 1
ATOM 2096 C C . ILE A 1 259 ? 33.079 -10.520 -22.732 1.00 92.00 259 ILE A C 1
ATOM 2098 O O . ILE A 1 259 ? 32.130 -10.263 -21.990 1.00 92.00 259 ILE A O 1
ATOM 2102 N N . GLU A 1 260 ? 32.960 -10.389 -24.057 1.00 93.19 260 GLU A N 1
ATOM 2103 C CA . GLU A 1 260 ? 31.703 -9.993 -24.700 1.00 93.19 260 GLU A CA 1
ATOM 2104 C C . GLU A 1 260 ? 30.580 -11.013 -24.465 1.00 93.19 260 GLU A C 1
ATOM 2106 O O . GLU A 1 260 ? 29.438 -10.598 -24.251 1.00 93.19 260 GLU A O 1
ATOM 2111 N N . VAL A 1 261 ? 30.899 -12.314 -24.455 1.00 94.31 261 VAL A N 1
ATOM 2112 C CA . VAL A 1 261 ? 29.962 -13.390 -24.094 1.00 94.31 261 VAL A CA 1
ATOM 2113 C C . VAL A 1 261 ? 29.585 -13.317 -22.614 1.00 94.31 261 VAL A C 1
ATOM 2115 O O . VAL A 1 261 ? 28.404 -13.435 -22.295 1.00 9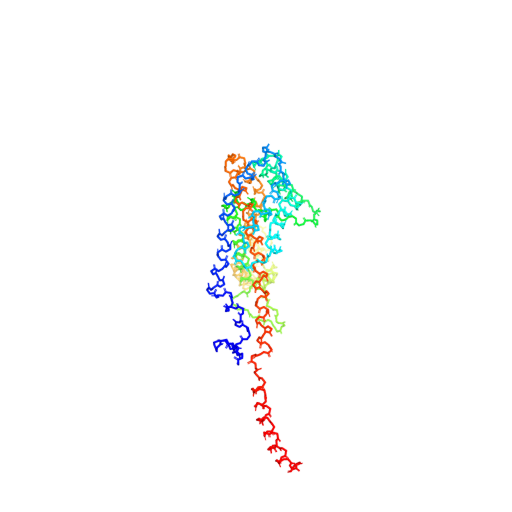4.31 261 VAL A O 1
ATOM 2118 N N . GLN A 1 262 ? 30.540 -13.063 -21.716 1.00 91.38 262 GLN A N 1
ATOM 2119 C CA . GLN A 1 262 ? 30.260 -12.904 -20.284 1.00 91.38 262 GLN A CA 1
ATOM 2120 C C . GLN A 1 262 ? 29.364 -11.694 -19.997 1.00 91.38 262 GLN A C 1
ATOM 2122 O O . GLN A 1 262 ? 28.469 -11.792 -19.172 1.00 91.38 262 GLN A O 1
ATOM 2127 N N . LEU A 1 263 ? 29.532 -10.573 -20.704 1.00 93.44 263 LEU A N 1
ATOM 2128 C CA . LEU A 1 263 ? 28.693 -9.377 -20.540 1.00 93.44 263 LEU A CA 1
ATOM 2129 C C . LEU A 1 263 ? 27.305 -9.491 -21.197 1.00 93.44 263 LEU A C 1
ATOM 2131 O O . LEU A 1 263 ? 26.459 -8.614 -21.002 1.00 93.44 263 LEU A O 1
ATOM 2135 N N . GLN A 1 264 ? 27.058 -10.521 -22.008 1.00 93.94 264 GLN A N 1
ATOM 2136 C CA . GLN A 1 264 ? 25.812 -10.656 -22.762 1.00 93.94 264 GLN A CA 1
ATOM 2137 C C . GLN A 1 264 ? 24.565 -10.825 -21.864 1.00 93.94 264 GLN A C 1
ATOM 2139 O O . GLN A 1 264 ? 23.610 -10.072 -22.075 1.00 93.94 264 GLN A O 1
ATOM 2144 N N . PRO A 1 265 ? 24.554 -11.687 -20.824 1.00 94.12 265 PRO A N 1
ATOM 2145 C CA . PRO A 1 265 ? 23.428 -11.788 -19.891 1.00 94.12 265 PRO A CA 1
ATOM 2146 C C . PRO A 1 265 ? 23.119 -10.466 -19.177 1.00 94.12 265 PRO A C 1
ATOM 2148 O O . PRO A 1 265 ? 21.956 -10.100 -19.031 1.00 94.12 265 PRO A O 1
ATOM 2151 N N . TYR A 1 266 ? 24.145 -9.694 -18.797 1.00 93.38 266 TYR A N 1
ATOM 2152 C CA . TYR A 1 266 ? 23.952 -8.378 -18.181 1.00 93.38 266 TYR A CA 1
ATOM 2153 C C . TYR A 1 266 ? 23.238 -7.399 -19.119 1.00 93.38 266 TYR A C 1
ATOM 2155 O O . TYR A 1 266 ? 22.300 -6.711 -18.716 1.00 93.38 266 TYR A O 1
ATOM 2163 N N . LYS A 1 267 ? 23.625 -7.366 -20.400 1.00 94.19 267 LYS A N 1
ATOM 2164 C CA . LYS A 1 267 ? 22.944 -6.542 -21.413 1.00 94.19 267 LYS A CA 1
ATOM 2165 C C . LYS A 1 267 ? 21.484 -6.960 -21.601 1.00 94.19 267 LYS A C 1
ATOM 2167 O O . LYS A 1 267 ? 20.625 -6.096 -21.763 1.00 94.19 267 LYS A O 1
ATOM 2172 N N . GLU A 1 268 ? 21.196 -8.258 -21.553 1.00 95.75 268 GLU A N 1
ATOM 2173 C CA . GLU A 1 268 ? 19.827 -8.782 -21.628 1.00 95.75 268 GLU A CA 1
ATOM 2174 C C . GLU A 1 268 ? 18.992 -8.380 -20.405 1.00 95.75 268 GLU A C 1
ATOM 2176 O O . GLU A 1 268 ? 17.851 -7.947 -20.568 1.00 95.75 268 GLU A O 1
ATOM 2181 N N . ILE A 1 269 ? 19.566 -8.425 -19.196 1.00 94.56 269 ILE A N 1
ATOM 2182 C CA . ILE A 1 269 ? 18.925 -7.916 -17.972 1.00 94.56 269 ILE A CA 1
ATOM 2183 C C . ILE A 1 269 ? 18.621 -6.418 -18.105 1.00 94.56 269 ILE A C 1
ATOM 2185 O O . ILE A 1 269 ? 17.518 -5.986 -17.773 1.00 94.56 269 ILE A O 1
ATOM 2189 N N . LEU A 1 270 ? 19.552 -5.614 -18.632 1.00 94.25 270 LEU A N 1
ATOM 2190 C CA . LEU A 1 270 ? 19.337 -4.176 -18.825 1.00 94.25 270 LEU A CA 1
ATOM 2191 C C . LEU A 1 270 ? 18.198 -3.864 -19.807 1.00 94.25 270 LEU A C 1
ATOM 2193 O O . LEU A 1 270 ? 17.398 -2.961 -19.544 1.00 94.25 270 LEU A O 1
ATOM 2197 N N . GLU A 1 271 ? 18.099 -4.592 -20.922 1.00 96.62 271 GLU A N 1
ATOM 2198 C CA . GLU A 1 271 ? 16.986 -4.412 -21.861 1.00 96.62 271 GLU A CA 1
ATOM 2199 C C . GLU A 1 271 ? 15.655 -4.881 -21.250 1.00 96.62 271 GLU A C 1
ATOM 2201 O O . GLU A 1 271 ? 14.676 -4.134 -21.318 1.00 96.62 271 GLU A O 1
ATOM 2206 N N . ARG A 1 272 ? 15.624 -6.021 -20.540 1.00 96.75 272 ARG A N 1
ATOM 2207 C CA . ARG A 1 272 ? 14.437 -6.472 -19.783 1.00 96.75 272 ARG A CA 1
ATOM 2208 C C . ARG A 1 272 ? 14.005 -5.441 -18.735 1.00 96.75 272 ARG A C 1
ATOM 2210 O O . ARG A 1 272 ? 12.824 -5.123 -18.645 1.00 96.75 272 ARG A O 1
ATOM 2217 N N . LEU A 1 273 ? 14.945 -4.850 -17.990 1.00 93.69 273 LEU A N 1
ATOM 2218 C CA . LEU A 1 273 ? 14.671 -3.785 -17.013 1.00 93.69 273 LEU A CA 1
ATOM 2219 C C . LEU A 1 273 ? 14.045 -2.556 -17.657 1.00 93.69 273 LEU A C 1
ATOM 2221 O O . LEU A 1 273 ? 13.122 -1.947 -17.114 1.00 93.69 273 LEU A O 1
ATOM 2225 N N . LYS A 1 274 ? 14.571 -2.151 -18.810 1.00 93.94 274 LYS A N 1
ATOM 2226 C CA . LYS A 1 274 ? 14.064 -1.009 -19.566 1.00 93.94 274 LYS A CA 1
ATOM 2227 C C . LYS A 1 274 ? 12.640 -1.261 -20.062 1.00 93.94 274 LYS A C 1
ATOM 2229 O O . LYS A 1 274 ? 11.813 -0.353 -19.963 1.00 93.94 274 LYS A O 1
ATOM 2234 N N . GLU A 1 275 ? 12.349 -2.463 -20.550 1.00 94.19 275 GLU A N 1
ATOM 2235 C CA . GLU A 1 275 ? 11.004 -2.874 -20.963 1.00 94.19 275 GLU A CA 1
ATOM 2236 C C . GLU A 1 275 ? 10.038 -2.963 -19.775 1.00 94.19 275 GLU A C 1
ATOM 2238 O O . GLU A 1 275 ? 8.974 -2.346 -19.822 1.00 94.19 275 GLU A O 1
ATOM 2243 N N . ALA A 1 276 ? 10.427 -3.614 -18.676 1.00 92.00 276 ALA A N 1
ATOM 2244 C CA . ALA A 1 276 ? 9.608 -3.741 -17.470 1.00 92.00 276 ALA A CA 1
ATOM 2245 C C . ALA A 1 276 ? 9.274 -2.370 -16.855 1.00 92.00 276 ALA A C 1
ATOM 2247 O O . ALA A 1 276 ? 8.112 -2.046 -16.611 1.00 92.00 276 ALA A O 1
ATOM 2248 N N . ARG A 1 277 ? 10.273 -1.484 -16.716 1.00 85.44 277 ARG A N 1
ATOM 2249 C CA . ARG A 1 277 ? 10.065 -0.103 -16.239 1.00 85.44 277 ARG A CA 1
ATOM 2250 C C . ARG A 1 277 ? 9.165 0.705 -17.169 1.00 85.44 277 ARG A C 1
ATOM 2252 O O . ARG A 1 277 ? 8.429 1.572 -16.700 1.00 85.44 277 ARG A O 1
ATOM 2259 N N . LYS A 1 278 ? 9.241 0.472 -18.482 1.00 87.69 278 LYS A N 1
ATOM 2260 C CA . LYS A 1 278 ? 8.325 1.092 -19.444 1.00 87.69 278 LYS A CA 1
ATOM 2261 C C . LYS A 1 278 ? 6.898 0.578 -19.228 1.00 87.69 278 LYS A C 1
ATOM 2263 O O . LYS A 1 278 ? 5.997 1.408 -19.151 1.00 87.69 278 LYS A O 1
ATOM 2268 N N . GLY A 1 279 ? 6.717 -0.730 -19.040 1.00 87.06 279 GLY A N 1
ATOM 2269 C CA . GLY A 1 279 ? 5.427 -1.346 -18.720 1.00 87.06 279 GLY A CA 1
ATOM 2270 C C . GLY A 1 279 ? 4.787 -0.758 -17.461 1.00 87.06 279 GLY A C 1
ATOM 2271 O O . GLY A 1 279 ? 3.650 -0.303 -17.516 1.00 87.06 279 GLY A O 1
ATOM 2272 N N . VAL A 1 280 ? 5.540 -0.637 -16.360 1.00 81.50 280 VAL A N 1
ATOM 2273 C CA . VAL A 1 280 ? 5.055 0.001 -15.118 1.00 81.50 280 VAL A CA 1
ATOM 2274 C C . VAL A 1 280 ? 4.593 1.443 -15.361 1.00 81.50 280 VAL A C 1
ATOM 2276 O O . VAL A 1 280 ? 3.547 1.852 -14.861 1.00 81.50 280 VAL A O 1
ATOM 2279 N N . ARG A 1 281 ? 5.338 2.236 -16.146 1.00 81.38 281 ARG A N 1
ATOM 2280 C CA . ARG A 1 281 ? 4.932 3.619 -16.471 1.00 81.38 281 ARG A CA 1
ATOM 2281 C C . ARG A 1 281 ? 3.659 3.666 -17.307 1.00 81.38 281 ARG A C 1
ATOM 2283 O O . ARG A 1 281 ? 2.802 4.501 -17.041 1.00 81.38 281 ARG A O 1
ATOM 2290 N N . GLU A 1 282 ? 3.539 2.795 -18.305 1.00 86.62 282 GLU A N 1
ATOM 2291 C CA . GLU A 1 282 ? 2.339 2.704 -19.140 1.00 86.62 282 GLU A CA 1
ATOM 2292 C C . GLU A 1 282 ? 1.124 2.277 -18.306 1.00 86.62 282 GLU A C 1
ATOM 2294 O O . GLU A 1 282 ? 0.071 2.902 -18.415 1.00 86.62 282 GLU A O 1
ATOM 2299 N N . LEU A 1 283 ? 1.289 1.308 -17.399 1.00 85.56 283 LEU A N 1
ATOM 2300 C CA . LEU A 1 283 ? 0.241 0.898 -16.465 1.00 85.56 283 LEU A CA 1
ATOM 2301 C C . LEU A 1 283 ? -0.166 2.043 -15.523 1.00 85.56 283 LEU A C 1
ATOM 2303 O O . LEU A 1 283 ? -1.355 2.316 -15.354 1.00 85.56 283 LEU A O 1
ATOM 2307 N N . LYS A 1 284 ? 0.786 2.790 -14.955 1.00 80.00 284 LYS A N 1
ATOM 2308 C CA . LYS A 1 284 ? 0.459 3.969 -14.129 1.00 80.00 284 LYS A CA 1
ATOM 2309 C C . LYS A 1 284 ? -0.286 5.042 -14.927 1.00 80.00 284 LYS A C 1
ATOM 2311 O O . LYS A 1 284 ? -1.268 5.584 -14.432 1.00 80.00 284 LYS A O 1
ATOM 2316 N N . GLY A 1 285 ? 0.124 5.300 -16.170 1.00 78.00 285 GLY A N 1
ATOM 2317 C CA . GLY A 1 285 ? -0.531 6.283 -17.040 1.00 78.00 285 GLY A CA 1
ATOM 2318 C C . GLY A 1 285 ? -1.937 5.876 -17.500 1.00 78.00 285 GLY A C 1
ATOM 2319 O O . GLY A 1 285 ? -2.791 6.731 -17.724 1.00 78.00 285 GLY A O 1
ATOM 2320 N N . LEU A 1 286 ? -2.208 4.575 -17.635 1.00 85.88 286 LEU A N 1
ATOM 2321 C CA . LEU A 1 286 ? -3.526 4.063 -18.026 1.00 85.88 286 LEU A CA 1
ATOM 2322 C C . LEU A 1 286 ? -4.494 3.899 -16.847 1.00 85.88 286 LEU A C 1
ATOM 2324 O O . LEU A 1 286 ? -5.699 3.818 -17.084 1.00 85.88 286 LEU A O 1
ATOM 2328 N N . LEU A 1 287 ? -4.009 3.933 -15.601 1.00 85.06 287 LEU A N 1
ATOM 2329 C CA . LEU A 1 287 ? -4.836 3.756 -14.405 1.00 85.06 287 LEU A CA 1
ATOM 2330 C C . LEU A 1 287 ? -6.045 4.697 -14.372 1.00 85.06 287 LEU A C 1
ATOM 2332 O O . LEU A 1 287 ? -7.144 4.265 -14.040 1.00 85.06 287 LEU A O 1
ATOM 2336 N N . VAL A 1 288 ? -5.863 5.969 -14.738 1.00 84.00 288 VAL A N 1
ATOM 2337 C CA . VAL A 1 288 ? -6.962 6.948 -14.765 1.00 84.00 288 VAL A CA 1
ATOM 2338 C C . VAL A 1 288 ? -8.067 6.501 -15.718 1.00 84.00 288 VAL A C 1
ATOM 2340 O O . VAL A 1 288 ? -9.239 6.526 -15.354 1.00 84.00 288 VAL A O 1
ATOM 2343 N N . LYS A 1 289 ? -7.703 6.027 -16.914 1.00 88.62 289 LYS A N 1
ATOM 2344 C CA . LYS A 1 289 ? -8.677 5.563 -17.911 1.00 88.62 289 LYS A CA 1
ATOM 2345 C C . LYS A 1 289 ? -9.430 4.332 -17.423 1.00 88.62 289 LYS A C 1
ATOM 2347 O O . LYS A 1 289 ? -10.633 4.233 -17.643 1.00 88.62 289 LYS A O 1
ATOM 2352 N N . GLU A 1 290 ? -8.739 3.418 -16.747 1.00 90.81 290 GLU A N 1
ATOM 2353 C CA . GLU A 1 290 ? -9.365 2.240 -16.145 1.00 90.81 290 GLU A CA 1
ATOM 2354 C C . GLU A 1 290 ? -10.298 2.618 -14.987 1.00 90.81 290 GLU A C 1
ATOM 2356 O O . GLU A 1 290 ? -11.396 2.076 -14.889 1.00 90.81 290 GLU A O 1
ATOM 2361 N N . LEU A 1 291 ? -9.922 3.591 -14.150 1.00 90.31 291 LEU A N 1
ATOM 2362 C CA . LEU A 1 291 ? -10.779 4.110 -13.079 1.00 90.31 291 LEU A CA 1
ATOM 2363 C C . LEU A 1 291 ? -12.043 4.781 -13.626 1.00 90.31 291 LEU A C 1
ATOM 2365 O O . LEU A 1 291 ? -13.130 4.518 -13.114 1.00 90.31 291 LEU A O 1
ATOM 2369 N N . GLU A 1 292 ? -11.920 5.602 -14.671 1.00 90.50 292 GLU A N 1
ATOM 2370 C CA . GLU A 1 292 ? -13.055 6.244 -15.348 1.00 90.50 292 GLU A CA 1
ATOM 2371 C C . GLU A 1 292 ? -13.967 5.215 -16.035 1.00 90.50 292 GLU A C 1
ATOM 2373 O O . GLU A 1 292 ? -15.193 5.296 -15.947 1.00 90.50 292 GLU A O 1
ATOM 2378 N N . ALA A 1 293 ? -13.391 4.208 -16.699 1.00 92.19 293 ALA A N 1
ATOM 2379 C CA . ALA A 1 293 ? -14.160 3.132 -17.317 1.00 92.19 293 ALA A CA 1
ATOM 2380 C C . ALA A 1 293 ? -14.894 2.289 -16.263 1.00 92.19 293 ALA A C 1
ATOM 2382 O O . ALA A 1 293 ? -16.082 1.982 -16.425 1.00 92.19 293 ALA A O 1
ATOM 2383 N N . ALA A 1 294 ? -14.208 1.955 -15.166 1.00 92.44 294 ALA A N 1
ATOM 2384 C CA . ALA A 1 294 ? -14.785 1.234 -14.045 1.00 92.44 294 ALA A CA 1
ATOM 2385 C C . ALA A 1 294 ? -15.927 2.037 -13.418 1.00 92.44 294 ALA A C 1
ATOM 2387 O O . ALA A 1 294 ? -17.025 1.493 -13.307 1.00 92.44 294 ALA A O 1
ATOM 2388 N N . SER A 1 295 ? -15.714 3.321 -13.086 1.00 91.50 295 SER A N 1
ATOM 2389 C CA . SER A 1 295 ? -16.733 4.195 -12.483 1.00 91.50 295 SER A CA 1
ATOM 2390 C C . SER A 1 295 ? -17.961 4.359 -13.383 1.00 91.50 295 SER A C 1
ATOM 2392 O O . SER A 1 295 ? -19.101 4.210 -12.924 1.00 91.50 295 SER A O 1
ATOM 2394 N N . ALA A 1 296 ? -17.754 4.556 -14.689 1.00 91.69 296 ALA A N 1
ATOM 2395 C CA . ALA A 1 296 ? -18.829 4.676 -15.666 1.00 91.69 296 ALA A CA 1
ATOM 2396 C C . ALA A 1 296 ? -19.714 3.419 -15.712 1.00 91.69 296 ALA A C 1
ATOM 2398 O O . ALA A 1 296 ? -20.944 3.537 -15.799 1.00 91.69 296 ALA A O 1
ATOM 2399 N N . ALA A 1 297 ? -19.109 2.232 -15.591 1.00 93.25 297 ALA A N 1
ATOM 2400 C CA . ALA A 1 297 ? -19.797 0.944 -15.609 1.00 93.25 297 ALA A CA 1
ATOM 2401 C C . ALA A 1 297 ? -20.592 0.628 -14.323 1.00 93.25 297 ALA A C 1
ATOM 2403 O O . ALA A 1 297 ? -21.414 -0.297 -14.335 1.00 93.25 297 ALA A O 1
ATOM 2404 N N . LEU A 1 298 ? -20.409 1.372 -13.219 1.00 93.88 298 LEU A N 1
ATOM 2405 C CA . LEU A 1 298 ? -21.213 1.155 -12.012 1.00 93.88 298 LEU A CA 1
ATOM 2406 C C . LEU A 1 298 ? -22.664 1.603 -12.202 1.00 93.88 298 LEU A C 1
ATOM 2408 O O . LEU A 1 298 ? -22.970 2.754 -12.530 1.00 93.88 298 LEU A O 1
ATOM 2412 N N . SER A 1 299 ? -23.574 0.687 -11.879 1.00 95.12 299 SER A N 1
ATOM 2413 C CA . SER A 1 299 ? -24.966 0.997 -11.547 1.00 95.12 299 SER A CA 1
ATOM 2414 C C . SER A 1 299 ? -25.058 1.727 -10.203 1.00 95.12 299 SER A C 1
ATOM 2416 O O . SER A 1 299 ? -24.237 1.471 -9.321 1.00 95.12 299 SER A O 1
ATOM 2418 N N . GLU A 1 300 ? -26.120 2.507 -9.996 1.00 93.38 300 GLU A N 1
ATOM 2419 C CA . GLU A 1 300 ? -26.364 3.235 -8.739 1.00 93.38 300 GLU A CA 1
ATOM 2420 C C . GLU A 1 300 ? -26.350 2.322 -7.499 1.00 93.38 300 GLU A C 1
ATOM 2422 O O . GLU A 1 300 ? -25.751 2.658 -6.485 1.00 93.38 300 GLU A O 1
ATOM 2427 N N . GLU A 1 301 ? -26.937 1.125 -7.591 1.00 94.75 301 GLU A N 1
ATOM 2428 C CA . GLU A 1 301 ? -26.998 0.159 -6.482 1.00 94.75 301 GLU A CA 1
ATOM 2429 C C . GLU A 1 301 ? -25.606 -0.332 -6.059 1.00 94.75 301 GLU A C 1
ATOM 2431 O O . GLU A 1 301 ? -25.292 -0.402 -4.871 1.00 94.75 301 GLU A O 1
ATOM 2436 N N . LYS A 1 302 ? -24.741 -0.626 -7.038 1.00 95.00 302 LYS A N 1
ATOM 2437 C CA . LYS A 1 302 ? -23.346 -1.015 -6.790 1.00 95.00 302 LYS A CA 1
ATOM 2438 C C . LYS A 1 302 ? -22.523 0.150 -6.248 1.00 95.00 302 LYS A C 1
ATOM 2440 O O . LYS A 1 302 ? -21.729 -0.063 -5.340 1.00 95.00 302 LYS A O 1
ATOM 2445 N N . ALA A 1 303 ? -22.727 1.362 -6.770 1.00 95.50 303 ALA A N 1
ATOM 2446 C CA . ALA A 1 303 ? -22.071 2.565 -6.261 1.00 95.50 303 ALA A CA 1
ATOM 2447 C C . ALA A 1 303 ? -22.446 2.816 -4.793 1.00 95.50 303 ALA A C 1
ATOM 2449 O O . ALA A 1 303 ? -21.574 3.070 -3.964 1.00 95.50 303 ALA A O 1
ATOM 2450 N N . GLN A 1 304 ? -23.730 2.667 -4.458 1.00 97.31 304 GLN A N 1
ATOM 2451 C CA . GLN A 1 304 ? -24.216 2.752 -3.087 1.00 97.31 304 GLN A CA 1
ATOM 2452 C C . GLN A 1 304 ? -23.546 1.715 -2.183 1.00 97.31 304 GLN A C 1
ATOM 2454 O O . GLN A 1 304 ? -23.011 2.086 -1.141 1.00 97.31 304 GLN A O 1
ATOM 2459 N N . GLY A 1 305 ? -23.555 0.436 -2.575 1.00 97.00 305 GLY A N 1
ATOM 2460 C CA . GLY A 1 305 ? -22.907 -0.629 -1.803 1.00 97.00 305 GLY A CA 1
ATOM 2461 C C . GLY A 1 305 ? -21.425 -0.342 -1.555 1.00 97.00 305 GLY A C 1
ATOM 2462 O O . GLY A 1 305 ? -20.982 -0.357 -0.411 1.00 97.00 305 GLY A O 1
ATOM 2463 N N . LEU A 1 306 ? -20.695 0.037 -2.609 1.00 96.62 306 LEU A N 1
ATOM 2464 C CA . LEU A 1 306 ? -19.266 0.336 -2.541 1.00 96.62 306 LEU A CA 1
ATOM 2465 C C . LEU A 1 306 ? -18.947 1.474 -1.566 1.00 96.62 306 LEU A C 1
ATOM 2467 O O . LEU A 1 306 ? -18.075 1.338 -0.715 1.00 96.62 306 LEU A O 1
ATOM 2471 N N . VAL A 1 307 ? -19.663 2.596 -1.663 1.00 96.62 307 VAL A N 1
ATOM 2472 C CA . VAL A 1 307 ? -19.450 3.750 -0.775 1.00 96.62 307 VAL A CA 1
ATOM 2473 C C . VAL A 1 307 ? -19.758 3.393 0.678 1.00 96.62 307 VAL A C 1
ATOM 2475 O O . VAL A 1 307 ? -19.023 3.807 1.573 1.00 96.62 307 VAL A O 1
ATOM 2478 N N . LEU A 1 308 ? -20.824 2.627 0.931 1.00 97.69 308 LEU A N 1
ATOM 2479 C CA . LEU A 1 308 ? -21.162 2.191 2.287 1.00 97.69 308 LEU A CA 1
ATOM 2480 C C . LEU A 1 308 ? -20.094 1.256 2.860 1.00 97.69 308 LEU A C 1
ATOM 2482 O O . LEU A 1 308 ? -19.728 1.414 4.023 1.00 97.69 308 LEU A O 1
ATOM 2486 N N . ASP A 1 309 ? -19.564 0.333 2.059 1.00 97.31 309 ASP A N 1
ATOM 2487 C CA . ASP A 1 309 ? -18.478 -0.552 2.480 1.00 97.31 309 ASP A CA 1
ATOM 2488 C C . ASP A 1 309 ? -17.188 0.228 2.771 1.00 97.31 309 ASP A C 1
ATOM 2490 O O . ASP A 1 309 ? -16.532 -0.033 3.781 1.00 97.31 309 ASP A O 1
ATOM 2494 N N . LEU A 1 310 ? -16.863 1.240 1.958 1.00 96.19 310 LEU A N 1
ATOM 2495 C CA . LEU A 1 310 ? -15.723 2.128 2.201 1.00 96.19 310 LEU A CA 1
ATOM 2496 C C . LEU A 1 310 ? -15.898 2.939 3.490 1.00 96.19 310 LEU A C 1
ATOM 2498 O O . LEU A 1 310 ? -15.009 2.952 4.336 1.00 96.19 310 LEU A O 1
ATOM 2502 N N . PHE A 1 311 ? -17.059 3.559 3.702 1.00 96.62 311 PHE A N 1
ATOM 2503 C CA . PHE A 1 311 ? -17.321 4.315 4.930 1.00 96.62 311 PHE A CA 1
ATOM 2504 C C . PHE A 1 311 ? -17.325 3.433 6.181 1.00 96.62 311 PHE A C 1
ATOM 2506 O O . PHE A 1 311 ? -16.883 3.868 7.246 1.00 96.62 311 PHE A O 1
ATOM 2513 N N . LYS A 1 312 ? -17.801 2.192 6.059 1.00 97.38 312 LYS A N 1
ATOM 2514 C CA . LYS A 1 312 ? -17.723 1.189 7.120 1.00 97.38 312 LYS A CA 1
ATOM 2515 C C . LYS A 1 312 ? -16.277 0.818 7.430 1.00 97.38 312 LYS A C 1
ATOM 2517 O O . LYS A 1 312 ? -15.923 0.714 8.603 1.00 97.38 312 LYS A O 1
ATOM 2522 N N . ALA A 1 313 ? -15.454 0.600 6.403 1.00 96.69 313 ALA A N 1
ATOM 2523 C CA . ALA A 1 313 ? -14.034 0.313 6.567 1.00 96.69 313 ALA A CA 1
ATOM 2524 C C . ALA A 1 313 ? -13.317 1.478 7.266 1.00 96.69 313 ALA A C 1
ATOM 2526 O O . ALA A 1 313 ? -12.596 1.241 8.235 1.00 96.69 313 ALA A O 1
ATOM 2527 N N . ASP A 1 314 ? -13.610 2.721 6.868 1.00 95.62 314 ASP A N 1
ATOM 2528 C CA . ASP A 1 314 ? -13.094 3.929 7.520 1.00 95.62 314 ASP A CA 1
ATOM 2529 C C . ASP A 1 314 ? -13.488 3.965 9.012 1.00 95.62 314 ASP A C 1
ATOM 2531 O O . ASP A 1 314 ? -12.652 4.224 9.876 1.00 95.62 314 ASP A O 1
ATOM 2535 N N . LEU A 1 315 ? -14.744 3.644 9.353 1.00 96.62 315 LEU A N 1
ATOM 2536 C CA . LEU A 1 315 ? -15.203 3.600 10.749 1.00 96.62 315 LEU A CA 1
ATOM 2537 C C . LEU A 1 315 ? -14.464 2.533 11.568 1.00 96.62 315 LEU A C 1
ATOM 2539 O O . LEU A 1 315 ? -14.060 2.788 12.704 1.00 96.62 315 LEU A O 1
ATOM 2543 N N . LEU A 1 316 ? -14.294 1.336 11.006 1.00 97.25 316 LEU A N 1
ATOM 2544 C CA . LEU A 1 316 ? -13.584 0.243 11.671 1.00 97.25 316 LEU A CA 1
ATOM 2545 C C . LEU A 1 316 ? -12.099 0.562 11.858 1.00 97.25 316 LEU A C 1
ATOM 2547 O O . LEU A 1 316 ? -11.538 0.207 12.889 1.00 97.25 316 LEU A O 1
ATOM 2551 N N . MET A 1 317 ? -11.481 1.269 10.910 1.00 96.06 317 MET A N 1
ATOM 2552 C CA . MET A 1 317 ? -10.104 1.744 11.038 1.00 96.06 317 MET A CA 1
ATOM 2553 C C . MET A 1 317 ? -9.963 2.729 12.204 1.00 96.06 317 MET A C 1
ATOM 2555 O O . MET A 1 317 ? -9.039 2.606 13.008 1.00 96.06 317 MET A O 1
ATOM 2559 N N . GLN A 1 318 ? -10.905 3.667 12.345 1.00 95.94 318 GLN A N 1
ATOM 2560 C CA . GLN A 1 318 ? -10.920 4.582 13.489 1.00 95.94 318 GLN A CA 1
ATOM 2561 C C . GLN A 1 318 ? -11.108 3.820 14.801 1.00 95.94 318 GLN A C 1
ATOM 2563 O O . GLN A 1 318 ? -10.366 4.056 15.750 1.00 95.94 318 GLN A O 1
ATOM 2568 N N . LEU A 1 319 ? -12.048 2.872 14.857 1.00 96.75 319 LEU A N 1
ATOM 2569 C CA . LEU A 1 319 ? -12.241 2.023 16.033 1.00 96.75 319 LEU A CA 1
ATOM 2570 C C . LEU A 1 319 ? -10.946 1.292 16.418 1.00 96.75 319 LEU A C 1
ATOM 2572 O O . LEU A 1 319 ? -10.541 1.357 17.578 1.00 96.75 319 LEU A O 1
ATOM 2576 N N . GLU A 1 320 ? -10.282 0.653 15.453 1.00 96.75 320 GLU A N 1
ATOM 2577 C CA . GLU A 1 320 ? -9.040 -0.090 15.683 1.00 96.75 320 GLU A CA 1
ATOM 2578 C C . GLU A 1 320 ? -7.917 0.815 16.190 1.00 96.75 320 GLU A C 1
ATOM 2580 O O . GLU A 1 320 ? -7.175 0.415 17.083 1.00 96.75 320 GLU A O 1
ATOM 2585 N N . ARG A 1 321 ? -7.826 2.062 15.710 1.00 96.44 321 ARG A N 1
ATOM 2586 C CA . ARG A 1 321 ? -6.867 3.043 16.239 1.00 96.44 321 ARG A CA 1
ATOM 2587 C C . ARG A 1 321 ? -7.063 3.258 17.742 1.00 96.44 321 ARG A C 1
ATOM 2589 O O . ARG A 1 321 ? -6.109 3.142 18.506 1.00 96.44 321 ARG A O 1
ATOM 2596 N N . TYR A 1 322 ? -8.301 3.493 18.183 1.00 95.94 322 TYR A N 1
ATOM 2597 C CA . TYR A 1 322 ? -8.612 3.685 19.607 1.00 95.94 322 TYR A CA 1
ATOM 2598 C C . TYR A 1 322 ? -8.392 2.418 20.448 1.00 95.94 322 TYR A C 1
ATOM 2600 O O . TYR A 1 322 ? -7.953 2.514 21.599 1.00 95.94 322 TYR A O 1
ATOM 2608 N N . VAL A 1 323 ? -8.690 1.237 19.897 1.00 95.62 323 VAL A N 1
ATOM 2609 C CA . VAL A 1 323 ? -8.446 -0.058 20.556 1.00 95.62 323 VAL A CA 1
ATOM 2610 C C . VAL A 1 323 ? -6.946 -0.308 20.707 1.00 95.62 323 VAL A C 1
ATOM 2612 O O . VAL A 1 323 ? -6.479 -0.569 21.815 1.00 95.62 323 VAL A O 1
ATOM 2615 N N . SER A 1 324 ? -6.181 -0.134 19.632 1.00 95.94 324 SER A N 1
ATOM 2616 C CA . SER A 1 324 ? -4.724 -0.263 19.619 1.00 95.94 324 SER A CA 1
ATOM 2617 C C . SER A 1 324 ? -4.055 0.695 20.607 1.00 95.94 324 SER A C 1
ATOM 2619 O O . SER A 1 324 ? -3.213 0.270 21.397 1.00 95.94 324 SER A O 1
ATOM 2621 N N . GLU A 1 325 ? -4.464 1.966 20.639 1.00 95.38 325 GLU A N 1
ATOM 2622 C CA . GLU A 1 325 ? -3.981 2.936 21.628 1.00 95.38 325 GLU A CA 1
ATOM 2623 C C . GLU A 1 325 ? -4.304 2.502 23.062 1.00 95.38 325 GLU A C 1
ATOM 2625 O O . GLU A 1 325 ? -3.453 2.582 23.950 1.00 95.38 325 GLU A O 1
ATOM 2630 N N . HIS A 1 326 ? -5.522 2.011 23.311 1.00 94.06 326 HIS A N 1
ATOM 2631 C CA . HIS A 1 326 ? -5.892 1.516 24.633 1.00 94.06 326 HIS A CA 1
ATOM 2632 C C . HIS A 1 326 ? -5.060 0.296 25.046 1.00 94.06 326 HIS A C 1
ATOM 2634 O O . HIS A 1 326 ? -4.577 0.251 26.177 1.00 94.06 326 HIS A O 1
ATOM 2640 N N . ARG A 1 327 ? -4.826 -0.644 24.128 1.00 94.75 327 ARG A N 1
ATOM 2641 C CA . ARG A 1 327 ? -3.975 -1.817 24.350 1.00 94.75 327 ARG A CA 1
ATOM 2642 C C . ARG A 1 327 ? -2.542 -1.416 24.693 1.00 94.75 327 ARG A C 1
ATOM 2644 O O . ARG A 1 327 ? -1.991 -1.934 25.661 1.00 94.75 327 ARG A O 1
ATOM 2651 N N . GLN A 1 328 ? -1.968 -0.436 23.990 1.00 95.56 328 GLN A N 1
ATOM 2652 C CA . GLN A 1 328 ? -0.645 0.105 24.332 1.00 95.56 328 GLN A CA 1
ATOM 2653 C C . GLN A 1 328 ? -0.613 0.723 25.739 1.00 95.56 328 GLN A C 1
ATOM 2655 O O . GLN A 1 328 ? 0.352 0.518 26.472 1.00 95.56 328 GLN A O 1
ATOM 2660 N N . MET A 1 329 ? -1.678 1.415 26.169 1.00 94.25 329 MET A N 1
ATOM 2661 C CA . MET A 1 329 ? -1.773 1.928 27.546 1.00 94.25 329 MET A CA 1
ATOM 2662 C C . MET A 1 329 ? -1.794 0.800 28.587 1.00 94.25 329 MET A C 1
ATOM 2664 O O . MET A 1 329 ? -1.160 0.929 29.633 1.00 94.25 329 MET A O 1
ATOM 2668 N N . VAL A 1 330 ? -2.502 -0.301 28.313 1.00 94.06 330 VAL A N 1
ATOM 2669 C CA . VAL A 1 330 ? -2.538 -1.475 29.201 1.00 94.06 330 VAL A CA 1
ATOM 2670 C C . VAL A 1 330 ? -1.162 -2.135 29.280 1.00 94.06 330 VAL A C 1
ATOM 2672 O O . VAL A 1 330 ? -0.684 -2.391 30.383 1.00 94.06 330 VAL A O 1
ATOM 2675 N N . ILE A 1 331 ? -0.497 -2.347 28.140 1.00 95.50 331 ILE A N 1
ATOM 2676 C CA . ILE A 1 331 ? 0.866 -2.900 28.093 1.00 95.50 331 ILE A CA 1
ATOM 2677 C C . ILE A 1 331 ? 1.809 -2.035 28.928 1.00 95.50 331 ILE A C 1
ATOM 2679 O O . ILE A 1 331 ? 2.457 -2.545 29.837 1.00 95.50 331 ILE A O 1
ATOM 2683 N N . ALA A 1 332 ? 1.816 -0.721 28.696 1.00 96.50 332 ALA A N 1
ATOM 2684 C CA . ALA A 1 332 ? 2.662 0.202 29.442 1.00 96.50 332 ALA A CA 1
ATOM 2685 C C . ALA A 1 332 ? 2.362 0.182 30.952 1.00 96.50 332 ALA A C 1
ATOM 2687 O O . ALA A 1 332 ? 3.278 0.275 31.766 1.00 96.50 332 ALA A O 1
ATOM 2688 N N . ALA A 1 333 ? 1.096 0.049 31.359 1.00 95.50 333 ALA A N 1
ATOM 2689 C CA . ALA A 1 333 ? 0.734 -0.053 32.771 1.00 95.50 333 ALA A CA 1
ATOM 2690 C C . ALA A 1 333 ? 1.299 -1.327 33.421 1.00 95.50 333 ALA A C 1
ATOM 2692 O O . ALA A 1 333 ? 1.865 -1.254 34.512 1.00 95.50 333 ALA A O 1
ATOM 2693 N N . VAL A 1 334 ? 1.196 -2.472 32.740 1.00 93.88 334 VAL A N 1
ATOM 2694 C CA . VAL A 1 334 ? 1.711 -3.757 33.237 1.00 93.88 334 VAL A CA 1
ATOM 2695 C C . VAL A 1 334 ? 3.238 -3.778 33.249 1.00 93.88 334 VAL A C 1
ATOM 2697 O O . VAL A 1 334 ? 3.827 -4.238 34.224 1.00 93.88 334 VAL A O 1
ATOM 2700 N N . GLU A 1 335 ? 3.891 -3.227 32.226 1.00 94.06 335 GLU A N 1
ATOM 2701 C CA . GLU A 1 335 ? 5.346 -3.048 32.214 1.00 94.06 335 GLU A CA 1
ATOM 2702 C C . GLU A 1 335 ? 5.817 -2.155 33.371 1.00 94.06 335 GLU A C 1
ATOM 2704 O O . GLU A 1 335 ? 6.764 -2.500 34.069 1.00 94.06 335 GLU A O 1
ATOM 2709 N N . ASN A 1 336 ? 5.108 -1.058 33.655 1.00 93.81 336 ASN A N 1
ATOM 2710 C CA . ASN A 1 336 ? 5.418 -0.203 34.801 1.00 93.81 336 ASN A CA 1
ATOM 2711 C C . ASN A 1 336 ? 5.250 -0.926 36.146 1.00 93.81 336 ASN A C 1
ATOM 2713 O O . ASN A 1 336 ? 5.954 -0.608 37.104 1.00 93.81 336 ASN A O 1
ATOM 2717 N N . TRP A 1 337 ? 4.299 -1.857 36.263 1.00 91.62 337 TRP A N 1
ATOM 2718 C CA . TRP A 1 337 ? 4.181 -2.702 37.453 1.00 91.62 337 TRP A CA 1
ATOM 2719 C C . TRP A 1 337 ? 5.304 -3.726 37.530 1.00 91.62 337 TRP A C 1
ATOM 2721 O O . TRP A 1 337 ? 5.817 -3.964 38.618 1.00 91.62 337 TRP A O 1
ATOM 2731 N N . TRP A 1 338 ? 5.709 -4.301 36.399 1.00 91.06 338 TRP A N 1
ATOM 2732 C CA . TRP A 1 338 ? 6.830 -5.231 36.343 1.00 91.06 338 TRP A CA 1
ATOM 2733 C C . TRP A 1 338 ? 8.106 -4.561 36.841 1.00 91.06 338 TRP A C 1
ATOM 2735 O O . TRP A 1 338 ? 8.742 -5.062 37.765 1.00 91.06 338 TRP A O 1
ATOM 2745 N N . ASP A 1 339 ? 8.407 -3.372 36.320 1.00 89.06 339 ASP A N 1
ATOM 2746 C CA . ASP A 1 339 ? 9.594 -2.601 36.695 1.00 89.06 339 ASP A CA 1
ATOM 2747 C C . ASP A 1 339 ? 9.602 -2.225 38.191 1.00 89.06 339 ASP A C 1
ATOM 2749 O O . ASP A 1 339 ? 10.665 -2.050 38.782 1.00 89.06 339 ASP A O 1
ATOM 2753 N N . LYS A 1 340 ? 8.425 -2.116 38.825 1.00 85.62 340 LYS A N 1
ATOM 2754 C CA . LYS A 1 340 ? 8.286 -1.740 40.242 1.00 85.62 340 LYS A CA 1
ATOM 2755 C C . LYS A 1 340 ? 8.230 -2.911 41.214 1.00 85.62 340 LYS A C 1
ATOM 2757 O O . LYS A 1 340 ? 8.631 -2.741 42.360 1.00 85.62 340 LYS A O 1
ATOM 2762 N N . TYR A 1 341 ? 7.645 -4.031 40.802 1.00 85.38 341 TYR A N 1
ATOM 2763 C CA . TYR A 1 341 ? 7.204 -5.074 41.730 1.00 85.38 341 TYR A CA 1
ATOM 2764 C C . TYR A 1 341 ? 7.726 -6.465 41.390 1.00 85.38 341 TYR A C 1
ATOM 2766 O O . TYR A 1 341 ? 7.512 -7.374 42.185 1.00 85.38 341 TYR A O 1
ATOM 2774 N N . LYS A 1 342 ? 8.393 -6.665 40.241 1.00 80.50 342 LYS A N 1
ATOM 2775 C CA . LYS A 1 342 ? 8.892 -7.998 39.879 1.00 80.50 342 LYS A CA 1
ATOM 2776 C C . LYS A 1 342 ? 9.969 -8.501 40.837 1.00 80.50 342 LYS A C 1
ATOM 2778 O O . LYS A 1 342 ? 9.980 -9.688 41.135 1.00 80.50 342 LYS A O 1
ATOM 2783 N N . VAL A 1 343 ? 10.862 -7.615 41.270 1.00 75.56 343 VAL A N 1
ATOM 2784 C CA . VAL A 1 343 ? 11.811 -7.919 42.341 1.00 75.56 343 VAL A CA 1
ATOM 2785 C C . VAL A 1 343 ? 11.199 -7.399 43.627 1.00 75.56 343 VAL A C 1
ATOM 2787 O O . VAL A 1 343 ? 10.956 -6.199 43.779 1.00 75.56 343 VAL A O 1
ATOM 2790 N N . THR A 1 344 ? 10.884 -8.310 44.533 1.00 69.31 344 THR A N 1
ATOM 2791 C CA . THR A 1 344 ? 10.291 -7.950 45.817 1.00 69.31 344 THR A CA 1
ATOM 2792 C C . THR A 1 344 ? 11.345 -7.322 46.729 1.00 69.31 344 THR A C 1
ATOM 2794 O O . THR A 1 344 ? 12.527 -7.645 46.645 1.00 69.31 344 THR A O 1
ATOM 2797 N N . LEU A 1 345 ? 10.926 -6.452 47.657 1.00 63.88 345 LEU A N 1
ATOM 2798 C CA . LEU A 1 345 ? 11.833 -5.901 48.675 1.00 63.88 345 LEU A CA 1
ATOM 2799 C C . LEU A 1 345 ? 12.561 -7.018 49.444 1.00 63.88 345 LEU A C 1
ATOM 2801 O O . LEU A 1 345 ? 13.743 -6.888 49.717 1.00 63.88 345 LEU A O 1
ATOM 2805 N N . ALA A 1 346 ? 11.878 -8.133 49.716 1.00 61.28 346 ALA A N 1
ATOM 2806 C CA . ALA A 1 346 ? 12.458 -9.284 50.403 1.00 61.28 346 ALA A CA 1
ATOM 2807 C C . ALA A 1 346 ? 13.561 -9.985 49.588 1.00 61.28 346 ALA A C 1
ATOM 2809 O O . ALA A 1 346 ? 14.524 -10.485 50.163 1.00 61.28 346 ALA A O 1
ATOM 2810 N N . GLU A 1 347 ? 13.441 -10.032 48.258 1.00 74.06 347 GLU A N 1
ATOM 2811 C CA . GLU A 1 347 ? 14.501 -10.550 47.382 1.00 74.06 347 GLU A CA 1
ATOM 2812 C C . GLU A 1 347 ? 15.702 -9.602 47.347 1.00 74.06 347 GLU A C 1
ATOM 2814 O O . GLU A 1 347 ? 16.832 -10.068 47.457 1.00 74.06 347 GLU A O 1
ATOM 2819 N N . ILE A 1 348 ? 15.462 -8.286 47.291 1.00 76.56 348 ILE A N 1
ATOM 2820 C CA . ILE A 1 348 ? 16.526 -7.269 47.353 1.00 76.56 348 ILE A CA 1
ATOM 2821 C C . ILE A 1 348 ? 17.261 -7.331 48.698 1.00 76.56 348 ILE A C 1
ATOM 2823 O O . ILE A 1 348 ? 18.487 -7.352 48.721 1.00 76.56 348 ILE A O 1
ATOM 2827 N N . GLU A 1 349 ? 16.532 -7.394 49.817 1.00 71.75 349 GLU A N 1
ATOM 2828 C CA . GLU A 1 349 ? 17.109 -7.500 51.165 1.00 71.75 349 GLU A CA 1
ATOM 2829 C C . GLU A 1 349 ? 17.949 -8.775 51.313 1.00 71.75 349 GLU A C 1
ATOM 2831 O O . GLU A 1 349 ? 19.040 -8.744 51.879 1.00 71.75 349 GLU A O 1
ATOM 2836 N N . LYS A 1 350 ? 17.481 -9.896 50.753 1.00 77.94 350 LYS A N 1
ATOM 2837 C CA . LYS A 1 350 ? 18.226 -11.156 50.771 1.00 77.94 350 LYS A CA 1
ATOM 2838 C C . LYS A 1 350 ? 19.504 -11.089 49.926 1.00 77.94 350 LYS A C 1
ATOM 2840 O O . LYS A 1 350 ? 20.547 -11.562 50.373 1.00 77.94 350 LYS A O 1
ATOM 2845 N N . GLU A 1 351 ? 19.443 -10.510 48.727 1.00 82.88 351 GLU A N 1
ATOM 2846 C CA . GLU A 1 351 ? 20.638 -10.279 47.904 1.00 82.88 351 GLU A CA 1
ATOM 2847 C C . GLU A 1 351 ? 21.626 -9.339 48.610 1.00 82.88 351 GLU A C 1
ATOM 2849 O O . GLU A 1 351 ? 22.831 -9.590 48.595 1.00 82.88 351 GLU A O 1
ATOM 2854 N N . GLU A 1 352 ? 21.137 -8.297 49.288 1.00 84.94 352 GLU A N 1
ATOM 2855 C CA . GLU A 1 352 ? 21.970 -7.389 50.080 1.00 84.94 352 GLU A CA 1
ATOM 2856 C C . GLU A 1 352 ? 22.674 -8.121 51.234 1.00 84.94 352 GLU A C 1
ATOM 2858 O O . GLU A 1 352 ? 23.876 -7.935 51.442 1.00 84.94 352 GLU A O 1
ATOM 2863 N N . GLU A 1 353 ? 21.965 -8.983 51.968 1.00 85.94 353 GLU A N 1
ATOM 2864 C CA . GLU A 1 353 ? 22.558 -9.821 53.017 1.00 85.94 353 GLU A CA 1
ATOM 2865 C C . GLU A 1 353 ? 23.654 -10.746 52.464 1.00 85.94 353 GLU A C 1
ATOM 2867 O O . GLU A 1 353 ? 24.742 -10.831 53.046 1.00 85.94 353 GLU A O 1
ATOM 2872 N N . GLU A 1 354 ? 23.409 -11.404 51.326 1.00 89.25 354 GLU A N 1
ATOM 2873 C CA . GLU A 1 354 ? 24.385 -12.281 50.668 1.00 89.25 354 GLU A CA 1
ATOM 2874 C C . GLU A 1 354 ? 25.629 -11.508 50.191 1.00 89.25 354 GLU A C 1
ATOM 2876 O O . GLU A 1 354 ? 26.762 -11.946 50.423 1.00 89.25 354 GLU A O 1
ATOM 2881 N N . VAL A 1 355 ? 25.451 -10.328 49.592 1.00 90.75 355 VAL A N 1
ATOM 2882 C CA . VAL A 1 355 ? 26.558 -9.460 49.155 1.00 90.75 355 VAL A CA 1
ATOM 2883 C C . VAL A 1 355 ? 27.351 -8.923 50.351 1.00 90.75 355 VAL A C 1
ATOM 2885 O O . VAL A 1 355 ? 28.584 -8.911 50.322 1.00 90.75 355 VAL A O 1
ATOM 2888 N N . ASN A 1 356 ? 26.680 -8.524 51.435 1.00 90.62 356 ASN A N 1
ATOM 2889 C CA . ASN A 1 356 ? 27.336 -8.055 52.658 1.00 90.62 356 ASN A CA 1
ATOM 2890 C C . ASN A 1 356 ? 28.169 -9.157 53.329 1.00 90.62 356 ASN A C 1
ATOM 2892 O O . ASN A 1 356 ? 29.265 -8.884 53.830 1.00 90.62 356 ASN A O 1
ATOM 2896 N N . LEU A 1 357 ? 27.691 -10.406 53.309 1.00 92.06 357 LEU A N 1
ATOM 2897 C CA . LEU A 1 357 ? 28.457 -11.568 53.766 1.00 92.06 357 LEU A CA 1
ATOM 2898 C C . LEU A 1 357 ? 29.746 -11.741 52.951 1.00 92.06 357 LEU A C 1
ATOM 2900 O O . LEU A 1 357 ? 30.829 -11.823 53.535 1.00 92.06 357 LEU A O 1
ATOM 2904 N N . GLN A 1 358 ? 29.654 -11.707 51.619 1.00 90.62 358 GLN A N 1
ATOM 2905 C CA . GLN A 1 358 ? 30.821 -11.812 50.732 1.00 90.62 358 GLN A CA 1
ATOM 2906 C C . GLN A 1 358 ? 31.819 -10.662 50.946 1.00 90.62 358 GLN A C 1
ATOM 2908 O O . GLN A 1 358 ? 33.032 -10.882 51.014 1.00 90.62 358 GLN A O 1
ATOM 2913 N N . LEU A 1 359 ? 31.325 -9.431 51.107 1.00 90.00 359 LEU A N 1
ATOM 2914 C CA . LEU A 1 359 ? 32.161 -8.265 51.393 1.00 90.00 359 LEU A CA 1
ATOM 2915 C C . LEU A 1 359 ? 32.884 -8.404 52.740 1.00 90.00 359 LEU A C 1
ATOM 2917 O O . LEU A 1 359 ? 34.074 -8.097 52.834 1.00 90.00 359 LEU A O 1
ATOM 2921 N N . SER A 1 360 ? 32.197 -8.897 53.776 1.00 90.56 360 SER A N 1
ATOM 2922 C CA . SER A 1 360 ? 32.801 -9.152 55.089 1.00 90.56 360 SER A CA 1
ATOM 2923 C C . SER A 1 360 ? 33.950 -10.160 55.004 1.00 90.56 360 SER A C 1
ATOM 2925 O O . SER A 1 360 ? 35.005 -9.946 55.609 1.00 90.56 360 SER A O 1
ATOM 2927 N N . GLU A 1 361 ? 33.779 -11.236 54.235 1.00 91.88 361 GLU A N 1
ATOM 2928 C CA . GLU A 1 361 ? 34.825 -12.239 54.018 1.00 91.88 361 GLU A CA 1
ATOM 2929 C C . GLU A 1 361 ? 36.048 -11.653 53.299 1.00 91.88 361 GLU A C 1
ATOM 2931 O O . GLU A 1 361 ? 37.183 -11.878 53.731 1.00 91.88 361 GLU A O 1
ATOM 2936 N N . LEU A 1 362 ? 35.837 -10.834 52.263 1.00 90.81 362 LEU A N 1
ATOM 2937 C CA . LEU A 1 362 ? 36.920 -10.153 51.546 1.00 90.81 362 LEU A CA 1
ATOM 2938 C C . LEU A 1 362 ? 37.675 -9.154 52.434 1.00 90.81 362 LEU A C 1
ATOM 2940 O O . LEU A 1 362 ? 38.908 -9.132 52.427 1.00 90.81 362 LEU A O 1
ATOM 2944 N N . LEU A 1 363 ? 36.962 -8.351 53.231 1.00 91.25 363 LEU A N 1
ATOM 2945 C CA . LEU A 1 363 ? 37.575 -7.374 54.138 1.00 91.25 363 LEU A CA 1
ATOM 2946 C C . LEU A 1 363 ? 38.404 -8.042 55.242 1.00 91.25 363 LEU A C 1
ATOM 2948 O O . LEU A 1 363 ? 39.491 -7.552 55.557 1.00 91.25 363 LEU A O 1
ATOM 2952 N N . LYS A 1 364 ? 37.944 -9.183 55.777 1.00 91.31 364 LYS A N 1
ATOM 2953 C CA . LYS A 1 364 ? 38.742 -10.023 56.688 1.00 91.31 364 LYS A CA 1
ATOM 2954 C C . LYS A 1 364 ? 39.995 -10.562 56.000 1.00 91.31 364 LYS A C 1
ATOM 2956 O O . LYS A 1 364 ? 41.074 -10.519 56.583 1.00 91.31 364 LYS A O 1
ATOM 2961 N N . GLY A 1 365 ? 39.878 -11.022 54.753 1.00 89.12 365 GLY A N 1
ATOM 2962 C CA . GLY A 1 365 ? 41.021 -11.489 53.959 1.00 89.12 365 GLY A CA 1
ATOM 2963 C C . GLY A 1 365 ? 42.078 -10.407 53.700 1.00 89.12 365 GLY A C 1
ATOM 2964 O O . GLY A 1 365 ? 43.266 -10.714 53.624 1.00 89.12 365 GLY A O 1
ATOM 2965 N N . LEU A 1 366 ? 41.661 -9.141 53.614 1.00 91.19 366 LEU A N 1
ATOM 2966 C CA . LEU A 1 366 ? 42.533 -7.975 53.430 1.00 91.19 366 LEU A CA 1
ATOM 2967 C C . LEU A 1 366 ? 43.015 -7.338 54.750 1.00 91.19 366 LEU A C 1
ATOM 2969 O O . LEU A 1 366 ? 43.824 -6.412 54.716 1.00 91.19 366 LEU A O 1
ATOM 2973 N N . GLY A 1 367 ? 42.549 -7.826 55.905 1.00 85.31 367 GLY A N 1
ATOM 2974 C CA . GLY A 1 367 ? 42.982 -7.365 57.229 1.00 85.31 367 GLY A CA 1
ATOM 2975 C C . GLY A 1 367 ? 42.377 -6.033 57.686 1.00 85.31 367 GLY A C 1
ATOM 2976 O O . GLY A 1 367 ? 42.950 -5.377 58.554 1.00 85.31 367 GLY A O 1
ATOM 2977 N N . TYR A 1 368 ? 41.246 -5.618 57.110 1.00 79.06 368 TYR A N 1
ATOM 2978 C CA . TYR A 1 368 ? 40.541 -4.391 57.505 1.00 79.06 368 TYR A CA 1
ATOM 2979 C C . TYR A 1 368 ? 39.571 -4.583 58.688 1.00 79.06 368 TYR A C 1
ATOM 2981 O O . TYR A 1 368 ? 39.096 -3.585 59.231 1.00 79.06 368 TYR A O 1
ATOM 2989 N N . VAL A 1 369 ? 39.274 -5.831 59.080 1.00 61.78 369 VAL A N 1
ATOM 2990 C CA . VAL A 1 369 ? 38.350 -6.203 60.172 1.00 61.78 369 VAL A CA 1
ATOM 2991 C C . VAL A 1 369 ? 38.958 -7.284 61.049 1.00 61.78 369 VAL A C 1
ATOM 2993 O O . VAL A 1 369 ? 39.487 -8.262 60.472 1.00 61.78 369 VAL A O 1
#